Protein AF-A0A8T2IP89-F1 (afdb_monomer)

Mean predicted aligned error: 8.52 Å

Organism: NCBI:txid247094

Sequence (250 aa):
MDESGEFKRFFPSLIGAFGDFILKLEMGWEIHHGDEYLKNSLELKKGTGKKVQDYNLPRECIRHYFQALKCFVFDRPAPKDGLRHLDDLQDSELEPEFVKQANNFCSYVYENCKVKSLTNGITVTGRILGNLTVTYLEAILSGTIPCMENAVTALAQIENSQAVEEALIKYDDEMCKYIAQFPTETQEEFLNFHQMCESQAIPVFMNRSFKDEKQEYQGKLIIELAERKANYSKQNEDESIRCCKAIRNS

Radius of gyration: 30.72 Å; Cα contacts (8 Å, |Δi|>4): 217; chains: 1; bounding box: 76×49×87 Å

Secondary structure (DSSP, 8-state):
--THHHHTTTSPPEEEEE-S--S--EETTEEPPHHHHHHHHTPPPP--SHHHHHHHHHHHHHHHH-S-EEEEE---SS-TTGGGGGGG--GGGS-HHHHHHHHHHHHHHHHHPPPPB-GGG-B--HHHHHHHHHHHHHHHHTTPPP-HHHHHHHHHHHHHHHHHHHHHHHHHHHHHTTGGGPSPSSHHHHHHHHHHHHHHHHHHHHHH----TT-HHHHHHHHHHHHHHHHHHHHHHHHHHHHHHHHHH-

Nearest PDB structures (foldseek):
  1f5n-assembly1_A  TM=8.961E-01  e=4.685E-21  Homo sapiens
  7m1s-assembly1_A  TM=8.637E-01  e=1.662E-21  Homo sapiens
  7e58-assembly1_A  TM=8.658E-01  e=1.321E-20  Homo sapiens
  7e58-assembly2_B  TM=8.643E-01  e=2.350E-20  Homo sapiens
  8r1a-assembly1_A  TM=5.261E-01  e=7.435E-20  Homo sapiens

pLDDT: mean 88.5, std 12.0, range [33.84, 98.56]

InterPro domains:
  IPR003191 Guanylate-binding protein/Atlastin, C-terminal [PF02841] (121-247)
  IPR015894 Guanylate-binding protein, N-terminal [PF02263] (2-117)
  IPR027417 P-loop containing nucleoside triphosphate hydrolase [G3DSA:3.40.50.300] (1-119)
  IPR027417 P-loop containing nucleoside triphosphate hydrolase [SSF52540] (7-116)
  IPR036543 Guanylate-binding protein, C-terminal domain superfamily [SSF48340] (120-247)

Structure (mmCIF, N/CA/C/O backbone):
data_AF-A0A8T2IP89-F1
#
_entry.id   AF-A0A8T2IP89-F1
#
loop_
_atom_site.group_PDB
_atom_site.id
_atom_site.type_symbol
_atom_site.label_atom_id
_atom_site.label_alt_id
_atom_site.label_comp_id
_atom_site.label_asym_id
_atom_site.label_entity_id
_atom_site.label_seq_id
_atom_site.pdbx_PDB_ins_code
_atom_site.Cartn_x
_atom_site.Cartn_y
_atom_site.Cartn_z
_atom_site.occupancy
_atom_site.B_iso_or_equiv
_atom_site.auth_seq_id
_atom_site.auth_comp_id
_atom_site.auth_asym_id
_atom_site.auth_atom_id
_atom_site.pdbx_PDB_model_num
ATOM 1 N N . MET A 1 1 ? -5.948 24.947 -14.072 1.00 33.84 1 MET A N 1
ATOM 2 C CA . MET A 1 1 ? -4.869 24.675 -13.099 1.00 33.84 1 MET A CA 1
ATOM 3 C C . MET A 1 1 ? -4.064 23.532 -13.673 1.00 33.84 1 MET A C 1
ATOM 5 O O . MET A 1 1 ? -4.670 22.630 -14.228 1.00 33.84 1 MET A O 1
ATOM 9 N N . ASP A 1 2 ? -2.740 23.631 -13.676 1.00 35.94 2 ASP A N 1
ATOM 10 C CA . ASP A 1 2 ? -1.867 22.637 -14.304 1.00 35.94 2 ASP A CA 1
ATOM 11 C C . ASP A 1 2 ? -1.795 21.374 -13.424 1.00 35.94 2 ASP A C 1
ATOM 13 O O . ASP A 1 2 ? -0.917 21.244 -12.574 1.00 35.94 2 ASP A O 1
ATOM 17 N N . GLU A 1 3 ? -2.763 20.466 -13.601 1.00 49.00 3 GLU A N 1
ATOM 18 C CA . GLU A 1 3 ? -2.853 19.156 -12.924 1.00 49.00 3 GLU A CA 1
ATOM 19 C C . GLU A 1 3 ? -1.584 18.307 -13.130 1.00 49.00 3 GLU A C 1
ATOM 21 O O . GLU A 1 3 ? -1.298 17.396 -12.355 1.00 49.00 3 GLU A O 1
ATOM 26 N N . SER A 1 4 ? -0.759 18.638 -14.136 1.00 51.19 4 SER A N 1
ATOM 27 C CA . SER A 1 4 ? 0.474 17.923 -14.471 1.00 51.19 4 SER A CA 1
ATOM 28 C C . SER A 1 4 ? 1.470 17.856 -13.297 1.00 51.19 4 SER A C 1
ATOM 30 O O . SER A 1 4 ? 2.225 16.888 -13.186 1.00 51.19 4 SER A O 1
ATOM 32 N N . GLY A 1 5 ? 1.488 18.862 -12.413 1.00 52.81 5 GLY A N 1
ATOM 33 C CA . GLY A 1 5 ? 2.409 18.936 -11.275 1.00 52.81 5 GLY A CA 1
ATOM 34 C C . GLY A 1 5 ? 2.107 17.938 -10.152 1.00 52.81 5 GLY A C 1
ATOM 35 O O . GLY A 1 5 ? 3.034 17.496 -9.468 1.00 52.81 5 GLY A O 1
ATOM 36 N N . GLU A 1 6 ? 0.843 17.542 -9.984 1.00 58.66 6 GLU A N 1
ATOM 37 C CA . GLU A 1 6 ? 0.418 16.603 -8.938 1.00 58.66 6 GLU A CA 1
ATOM 38 C C . GLU A 1 6 ? 0.766 15.155 -9.291 1.00 58.66 6 GLU A C 1
ATOM 40 O O . GLU A 1 6 ? 1.182 14.393 -8.416 1.00 58.66 6 GLU A O 1
ATOM 45 N N . PHE A 1 7 ? 0.747 14.798 -10.581 1.00 61.31 7 PHE A N 1
ATOM 46 C CA . PHE A 1 7 ? 1.104 13.453 -11.047 1.00 61.31 7 PHE A CA 1
ATOM 47 C C . PHE A 1 7 ? 2.521 13.028 -10.662 1.00 61.31 7 PHE A C 1
ATOM 49 O O . PHE A 1 7 ? 2.747 11.852 -10.372 1.00 61.31 7 PHE A O 1
ATOM 56 N N . LYS A 1 8 ? 3.463 13.976 -10.555 1.00 60.50 8 LYS A N 1
ATOM 57 C CA . LYS A 1 8 ? 4.826 13.693 -10.079 1.00 60.50 8 LYS A CA 1
ATOM 58 C C . LYS A 1 8 ? 4.827 12.929 -8.761 1.00 60.50 8 LYS A C 1
ATOM 60 O O . LYS A 1 8 ? 5.708 12.104 -8.559 1.00 60.50 8 LYS A O 1
ATOM 65 N N . ARG A 1 9 ? 3.877 13.186 -7.855 1.00 64.50 9 ARG A N 1
ATOM 66 C CA . ARG A 1 9 ? 3.831 12.551 -6.525 1.00 64.50 9 ARG A CA 1
ATOM 67 C C . ARG A 1 9 ? 3.402 11.082 -6.560 1.00 64.50 9 ARG A C 1
ATOM 69 O O . ARG A 1 9 ? 3.656 10.372 -5.593 1.00 64.50 9 ARG A O 1
ATOM 76 N N . PHE A 1 10 ? 2.774 10.628 -7.644 1.00 69.44 10 PHE A N 1
ATOM 77 C CA . PHE A 1 10 ? 2.116 9.317 -7.709 1.00 69.44 10 PHE A CA 1
ATOM 78 C C . PHE A 1 10 ? 2.800 8.310 -8.617 1.00 69.44 10 PHE A C 1
ATOM 80 O O . PHE A 1 10 ? 2.653 7.092 -8.430 1.00 69.44 10 PHE A O 1
ATOM 87 N N . PHE A 1 11 ? 3.500 8.818 -9.625 1.00 80.50 11 PHE A N 1
ATOM 88 C CA . PHE A 1 11 ? 4.186 7.987 -10.590 1.00 80.50 11 PHE A CA 1
ATOM 89 C C . PHE A 1 11 ? 5.366 7.266 -9.924 1.00 80.50 11 PHE A C 1
ATOM 91 O O . PHE A 1 11 ? 6.056 7.843 -9.079 1.00 80.50 11 PHE A O 1
ATOM 98 N N . PRO A 1 12 ? 5.573 5.981 -10.255 1.00 86.62 12 PRO A N 1
ATOM 99 C CA . PRO A 1 12 ? 6.669 5.204 -9.693 1.00 86.62 12 PRO A CA 1
ATOM 100 C C . PRO A 1 12 ? 8.024 5.723 -10.193 1.00 86.62 12 PRO A C 1
ATOM 102 O O . PRO A 1 12 ? 8.102 6.547 -11.103 1.00 86.62 12 PRO A O 1
ATOM 105 N N . SER A 1 13 ? 9.112 5.192 -9.640 1.00 88.06 13 SER A N 1
ATOM 106 C CA . SER A 1 13 ? 10.401 5.244 -10.333 1.00 88.06 13 SER A CA 1
ATOM 107 C C . SER A 1 13 ? 10.289 4.497 -11.665 1.00 88.06 13 SER A C 1
ATOM 109 O O . SER A 1 13 ? 9.679 3.427 -11.718 1.00 88.06 13 SER A O 1
ATOM 111 N N . LEU A 1 14 ? 10.886 5.034 -12.728 1.00 90.50 14 LEU A N 1
ATOM 112 C CA . LEU A 1 14 ? 10.965 4.352 -14.017 1.00 90.50 14 LEU A CA 1
ATOM 113 C C . LE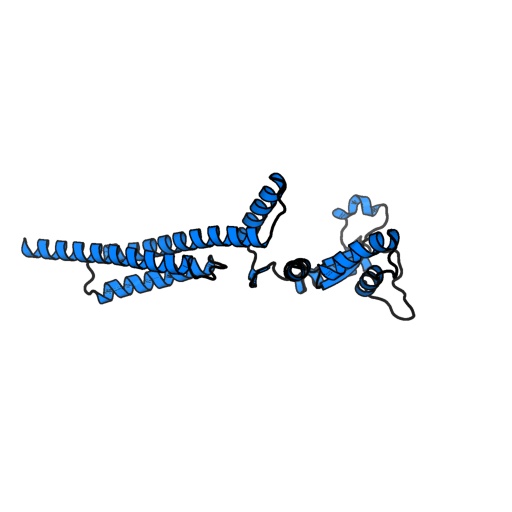U A 1 14 ? 12.330 3.685 -14.155 1.00 90.50 14 LEU A C 1
ATOM 115 O O . LEU A 1 14 ? 13.360 4.356 -14.085 1.00 90.50 14 LEU A O 1
ATOM 119 N N . ILE A 1 15 ? 12.326 2.376 -14.393 1.00 92.56 15 ILE A N 1
ATOM 120 C CA . ILE A 1 15 ? 13.528 1.620 -14.737 1.00 92.56 15 ILE A CA 1
ATOM 121 C C . ILE A 1 15 ? 13.422 1.216 -16.209 1.00 92.56 15 ILE A C 1
ATOM 123 O O . ILE A 1 15 ? 12.545 0.440 -16.580 1.00 92.56 15 ILE A O 1
ATOM 127 N N . GLY A 1 16 ? 14.293 1.766 -17.052 1.00 91.69 16 GLY A N 1
ATOM 128 C CA . GLY A 1 16 ? 14.474 1.318 -18.429 1.00 91.69 16 GLY A CA 1
ATOM 129 C C . GLY A 1 16 ? 15.367 0.082 -18.460 1.00 91.69 16 GLY A C 1
ATOM 130 O O . GLY A 1 16 ? 16.500 0.142 -17.998 1.00 91.69 16 GLY A O 1
ATOM 131 N N . ALA A 1 17 ? 14.864 -1.026 -18.992 1.00 93.00 17 ALA A N 1
ATOM 132 C CA . ALA A 1 17 ? 15.610 -2.267 -19.169 1.00 93.00 17 ALA A CA 1
ATOM 133 C C . ALA A 1 17 ? 15.731 -2.557 -20.671 1.00 93.00 17 ALA A C 1
ATOM 135 O O . ALA A 1 17 ? 14.736 -2.879 -21.320 1.00 93.00 17 ALA A O 1
ATOM 136 N N . PHE A 1 18 ? 16.930 -2.397 -21.233 1.00 90.19 18 PHE A N 1
ATOM 137 C CA . PHE A 1 18 ? 17.179 -2.555 -22.667 1.00 90.19 18 PHE A CA 1
ATOM 138 C C . PHE A 1 18 ? 17.950 -3.847 -22.932 1.00 90.19 18 PHE A C 1
ATOM 140 O O . PHE A 1 18 ? 19.140 -3.926 -22.636 1.00 90.19 18 PHE A O 1
ATOM 147 N N . GLY A 1 19 ? 17.260 -4.853 -23.472 1.00 88.12 19 GLY A N 1
ATOM 148 C CA . GLY A 1 19 ? 17.860 -6.121 -23.890 1.00 88.12 19 GLY A CA 1
ATOM 149 C C . GLY A 1 19 ? 18.610 -6.029 -25.217 1.00 88.12 19 GLY A C 1
ATOM 150 O O . GLY A 1 19 ? 18.370 -5.111 -26.004 1.00 88.12 19 GLY A O 1
ATOM 151 N N . ASP A 1 20 ? 19.488 -7.005 -25.458 1.00 84.06 20 ASP A N 1
ATOM 152 C CA . ASP A 1 20 ? 20.296 -7.136 -26.676 1.00 84.06 20 ASP A CA 1
ATOM 153 C C . ASP A 1 20 ? 21.025 -5.834 -27.048 1.00 84.06 20 ASP A C 1
ATOM 155 O O . ASP A 1 20 ? 21.009 -5.374 -28.195 1.00 84.06 20 ASP A O 1
ATOM 159 N N . PHE A 1 21 ? 21.645 -5.194 -26.056 1.00 83.19 21 PHE A N 1
ATOM 160 C CA . PHE A 1 21 ? 22.240 -3.881 -26.232 1.00 83.19 21 PHE A CA 1
ATOM 161 C C . PHE A 1 21 ? 23.529 -3.963 -27.064 1.00 83.19 21 PHE A C 1
ATOM 163 O O . PHE A 1 21 ? 24.584 -4.375 -26.599 1.00 83.19 21 PHE A O 1
ATOM 170 N N . ILE A 1 22 ? 23.440 -3.564 -28.335 1.00 76.12 22 ILE A N 1
ATOM 171 C CA . ILE A 1 22 ? 24.549 -3.660 -29.303 1.00 76.12 22 ILE A CA 1
ATOM 172 C C . ILE A 1 22 ? 25.467 -2.432 -29.338 1.00 76.12 22 ILE A C 1
ATOM 174 O O . ILE A 1 22 ? 26.503 -2.451 -30.005 1.00 76.12 22 ILE A O 1
ATOM 178 N N . LEU A 1 23 ? 25.073 -1.332 -28.692 1.00 76.44 23 LEU A N 1
ATOM 179 C CA . LEU A 1 23 ? 25.857 -0.103 -28.702 1.00 76.44 23 LEU A CA 1
ATOM 180 C C . LEU A 1 23 ? 26.949 -0.192 -27.642 1.00 76.44 23 LEU A C 1
ATOM 182 O O . LEU A 1 23 ? 26.671 -0.392 -26.463 1.00 76.44 23 LEU A O 1
ATOM 186 N N . LYS A 1 24 ? 28.195 0.043 -28.045 1.00 68.81 24 LYS A N 1
ATOM 187 C CA . LYS A 1 24 ? 29.245 0.332 -27.074 1.00 68.81 24 LYS A CA 1
ATOM 188 C C . LYS A 1 24 ? 28.959 1.696 -26.455 1.00 68.81 24 LYS A C 1
ATOM 190 O O . LYS A 1 24 ? 28.870 2.689 -27.175 1.00 68.81 24 LYS A O 1
ATOM 195 N N . LEU A 1 25 ? 28.800 1.739 -25.134 1.00 67.19 25 LEU A N 1
ATOM 196 C CA . LEU A 1 25 ? 28.604 2.970 -24.361 1.00 67.19 25 LEU A CA 1
ATOM 197 C C . LEU A 1 25 ? 29.933 3.731 -24.208 1.00 67.19 25 LEU A C 1
ATOM 199 O O . LEU A 1 25 ? 30.421 3.966 -23.105 1.00 67.19 25 LEU A O 1
ATOM 203 N N . GLU A 1 26 ? 30.533 4.082 -25.343 1.00 60.31 26 GLU A N 1
ATOM 204 C CA . GLU A 1 26 ? 31.764 4.860 -25.446 1.00 60.31 26 GLU A CA 1
ATOM 205 C C . GLU A 1 26 ? 31.393 6.298 -25.847 1.00 60.31 26 GLU A C 1
ATOM 207 O O . GLU A 1 26 ? 30.998 6.559 -26.983 1.00 60.31 26 GLU A O 1
ATOM 212 N N . MET A 1 27 ? 31.510 7.246 -24.914 1.00 49.03 27 MET A N 1
ATOM 213 C CA . MET A 1 27 ? 31.458 8.685 -25.205 1.00 49.03 27 MET A CA 1
ATOM 214 C C . MET A 1 27 ? 32.732 9.329 -24.649 1.00 49.03 27 MET A C 1
ATOM 216 O O . MET A 1 27 ? 32.845 9.608 -23.456 1.00 49.03 27 MET A O 1
ATOM 220 N N . GLY A 1 28 ? 33.718 9.545 -25.523 1.00 54.16 28 GLY A N 1
ATOM 221 C CA . GLY A 1 28 ? 35.040 10.044 -25.135 1.00 54.16 28 GLY A CA 1
ATOM 222 C C . GLY A 1 28 ? 35.951 8.936 -24.592 1.00 54.16 28 GLY A C 1
ATOM 223 O O . GLY A 1 28 ? 36.143 7.928 -25.262 1.00 54.16 28 GLY A O 1
ATOM 224 N N . TRP A 1 29 ? 36.533 9.147 -23.405 1.00 36.16 29 TRP A N 1
ATOM 225 C CA . TRP A 1 29 ? 37.482 8.229 -22.744 1.00 36.16 29 TRP A CA 1
ATOM 226 C C . TRP A 1 29 ? 36.895 7.513 -21.512 1.00 36.16 29 TRP A C 1
ATOM 228 O O . TRP A 1 29 ? 37.615 6.786 -20.831 1.00 36.16 29 TRP A O 1
ATOM 238 N N . GLU A 1 30 ? 35.608 7.714 -21.212 1.00 39.31 30 GLU A N 1
ATOM 239 C CA . GLU A 1 30 ? 34.925 7.122 -20.055 1.00 39.31 30 GLU A CA 1
ATOM 240 C C . GLU A 1 30 ? 33.875 6.094 -20.499 1.00 39.31 30 GLU A C 1
ATOM 242 O O . GLU A 1 30 ? 33.201 6.267 -21.518 1.00 39.31 30 GLU A O 1
ATOM 247 N N . ILE A 1 31 ? 33.753 5.008 -19.729 1.00 48.03 31 ILE A N 1
ATOM 248 C CA . ILE A 1 31 ? 32.683 4.017 -19.880 1.00 48.03 31 ILE A CA 1
ATOM 249 C C . ILE A 1 31 ? 31.430 4.617 -19.255 1.00 48.03 31 ILE A C 1
ATOM 251 O O . ILE A 1 31 ? 31.397 4.888 -18.055 1.00 48.03 31 ILE A O 1
ATOM 255 N N . HIS A 1 32 ? 30.392 4.798 -20.062 1.00 53.69 32 HIS A N 1
ATOM 256 C CA . HIS A 1 32 ? 29.132 5.348 -19.583 1.00 53.69 32 HIS A CA 1
ATOM 257 C C . HIS A 1 32 ? 28.236 4.251 -19.023 1.00 53.69 32 HIS A C 1
ATOM 259 O O . HIS A 1 32 ? 28.045 3.202 -19.637 1.00 53.69 32 HIS A O 1
ATOM 265 N N . HIS A 1 33 ? 27.656 4.501 -17.852 1.00 71.31 33 HIS A N 1
ATOM 266 C CA . HIS A 1 33 ? 26.623 3.647 -17.274 1.00 71.31 33 HIS A CA 1
ATOM 267 C C . HIS A 1 33 ? 25.289 3.876 -18.008 1.00 71.31 33 HIS A C 1
ATOM 269 O O . HIS A 1 33 ? 25.029 4.978 -18.493 1.00 71.31 33 HIS A O 1
ATOM 275 N N . GLY A 1 34 ? 24.415 2.863 -18.081 1.00 80.94 34 GLY A N 1
ATOM 276 C CA . GLY A 1 34 ? 23.142 2.934 -18.823 1.00 80.94 34 GLY A CA 1
ATOM 277 C C . GLY A 1 34 ? 22.277 4.165 -18.503 1.00 80.94 34 GLY A C 1
ATOM 278 O O . GLY A 1 34 ? 21.539 4.649 -19.363 1.00 80.94 34 GLY A O 1
ATOM 279 N N . ASP A 1 35 ? 22.397 4.719 -17.295 1.00 86.56 35 ASP A N 1
ATOM 280 C CA . ASP A 1 35 ? 21.702 5.939 -16.862 1.00 86.56 35 ASP A CA 1
ATOM 281 C C . ASP A 1 35 ? 22.009 7.152 -17.754 1.00 86.56 35 ASP A C 1
ATOM 283 O O . ASP A 1 35 ? 21.101 7.908 -18.111 1.00 86.56 35 ASP A O 1
ATOM 287 N N . GLU A 1 36 ? 23.266 7.326 -18.167 1.00 85.31 36 GLU A N 1
ATOM 288 C CA . GLU A 1 36 ? 23.659 8.430 -19.043 1.00 85.31 36 GLU A CA 1
ATOM 289 C C . GLU A 1 36 ? 23.099 8.252 -20.456 1.00 85.31 36 GLU A C 1
ATOM 291 O O . GLU A 1 36 ? 22.576 9.200 -21.047 1.00 85.31 36 GLU A O 1
ATOM 296 N N . TYR A 1 37 ? 23.099 7.017 -20.963 1.00 85.81 37 TYR A N 1
ATOM 297 C CA . TYR A 1 37 ? 22.461 6.691 -22.236 1.00 85.81 37 TYR A CA 1
ATOM 298 C C . TYR A 1 37 ? 20.975 7.076 -22.247 1.00 85.81 37 TYR A C 1
ATOM 300 O O . TYR A 1 37 ? 20.502 7.721 -23.191 1.00 85.81 37 TYR A O 1
ATOM 308 N N . LEU A 1 38 ? 20.233 6.730 -21.188 1.00 88.00 38 LEU A N 1
ATOM 309 C CA . LEU A 1 38 ? 18.817 7.080 -21.081 1.00 88.00 38 LEU A CA 1
ATOM 310 C C . LEU A 1 38 ? 18.627 8.598 -20.985 1.00 88.00 38 LEU A C 1
ATOM 312 O O . LEU A 1 38 ? 17.764 9.152 -21.668 1.00 88.00 38 LEU A O 1
ATOM 316 N N . LYS A 1 39 ? 19.453 9.284 -20.189 1.00 87.50 39 LYS A N 1
ATOM 317 C CA . LYS A 1 39 ? 19.402 10.744 -20.047 1.00 87.50 39 LYS A CA 1
ATOM 318 C C . LYS A 1 39 ? 19.598 11.450 -21.391 1.00 87.50 39 LYS A C 1
ATOM 320 O O . LYS A 1 39 ? 18.788 12.309 -21.739 1.00 87.50 39 LYS A O 1
ATOM 325 N N . ASN A 1 40 ? 20.601 11.038 -22.164 1.00 88.00 40 ASN A N 1
ATOM 326 C CA . ASN A 1 40 ? 20.895 11.601 -23.484 1.00 88.00 40 ASN A CA 1
ATOM 327 C C . ASN A 1 40 ? 19.770 11.293 -24.489 1.00 88.00 40 ASN A C 1
ATOM 329 O O . ASN A 1 40 ? 19.348 12.152 -25.262 1.00 88.00 40 ASN A O 1
ATOM 333 N N . SER A 1 41 ? 19.194 10.090 -24.426 1.00 89.06 41 SER A N 1
ATOM 334 C CA . SER A 1 41 ? 18.069 9.686 -25.286 1.00 89.06 41 SER A CA 1
ATOM 335 C C . SER A 1 41 ? 16.794 10.516 -25.060 1.00 89.06 41 SER A C 1
ATOM 337 O O . SER A 1 41 ? 15.947 10.625 -25.960 1.00 89.06 41 SER A O 1
ATOM 339 N N . LEU A 1 42 ? 16.659 11.122 -23.876 1.00 92.75 42 LEU A N 1
ATOM 340 C CA . LEU A 1 42 ? 15.540 11.976 -23.470 1.00 92.75 42 LEU A CA 1
ATOM 341 C C . LEU A 1 42 ? 15.789 13.479 -23.707 1.00 92.75 42 LEU A C 1
ATOM 343 O O . LEU A 1 42 ? 14.952 14.307 -23.328 1.00 92.75 42 LEU A O 1
ATOM 347 N N . GLU A 1 43 ? 16.896 13.859 -24.352 1.00 93.94 43 GLU A N 1
ATOM 348 C CA . GLU A 1 43 ? 17.142 15.253 -24.722 1.00 93.94 43 GLU A CA 1
ATOM 349 C C . GLU A 1 43 ? 16.118 15.774 -25.740 1.00 93.94 43 GLU A C 1
ATOM 351 O O . GLU A 1 43 ? 15.724 15.092 -26.693 1.00 93.94 43 GLU A O 1
ATOM 356 N N . LEU A 1 44 ? 15.687 17.019 -25.524 1.00 96.06 44 LEU A N 1
ATOM 357 C CA . LEU A 1 44 ? 14.701 17.691 -26.365 1.00 96.06 44 LEU A CA 1
ATOM 358 C C . LEU A 1 44 ? 15.385 18.400 -27.527 1.00 96.06 44 LEU A C 1
ATOM 360 O O . LEU A 1 44 ? 16.447 19.009 -27.382 1.00 96.06 44 LEU A O 1
ATOM 364 N N . LYS A 1 45 ? 14.727 18.385 -28.682 1.00 95.75 45 LYS A N 1
ATOM 365 C CA . LYS A 1 45 ? 15.164 19.132 -29.862 1.00 95.75 45 LYS A CA 1
ATOM 366 C C . LYS A 1 45 ? 14.620 20.556 -29.816 1.00 95.75 45 LYS A C 1
ATOM 368 O O . LYS A 1 45 ? 13.479 20.785 -29.420 1.00 95.75 45 LYS A O 1
ATOM 373 N N . LYS A 1 46 ? 15.428 21.518 -30.266 1.00 95.31 46 LYS A N 1
ATOM 374 C CA . LYS A 1 46 ? 14.999 22.914 -30.431 1.00 95.31 46 LYS A CA 1
ATOM 375 C C . LYS A 1 46 ? 14.113 23.057 -31.672 1.00 95.31 46 LYS A C 1
ATOM 377 O O . LYS A 1 46 ? 14.372 22.427 -32.696 1.00 95.31 46 LYS A O 1
ATOM 382 N N . GLY A 1 47 ? 13.116 23.933 -31.592 1.00 93.25 47 GLY A N 1
ATOM 383 C CA . GLY A 1 47 ? 12.212 24.266 -32.694 1.00 93.25 47 GLY A CA 1
ATOM 384 C C . GLY A 1 47 ? 10.741 24.070 -32.332 1.00 93.25 47 GLY A C 1
ATOM 385 O O . GLY A 1 47 ? 10.413 23.469 -31.317 1.00 93.25 47 GLY A O 1
ATOM 386 N N . THR A 1 48 ? 9.853 24.595 -33.172 1.00 91.81 48 THR A N 1
ATOM 387 C CA . THR A 1 48 ? 8.395 24.602 -32.941 1.00 91.81 48 THR A CA 1
ATOM 388 C C . THR A 1 48 ? 7.609 23.849 -34.017 1.00 91.81 48 THR A C 1
ATOM 390 O O . THR A 1 48 ? 6.383 23.837 -33.999 1.00 91.81 48 THR A O 1
ATOM 393 N N . GLY A 1 49 ? 8.295 23.214 -34.973 1.00 96.25 49 GLY A N 1
ATOM 394 C CA . GLY A 1 49 ? 7.646 22.446 -36.036 1.00 96.25 49 GLY A CA 1
ATOM 395 C C . GLY A 1 49 ? 7.012 21.151 -35.521 1.00 96.25 49 GLY A C 1
ATOM 396 O O . GLY A 1 49 ? 7.508 20.552 -34.569 1.00 96.25 49 GLY A O 1
ATOM 397 N N . LYS A 1 50 ? 5.973 20.662 -36.210 1.00 95.75 50 LYS A N 1
ATOM 398 C CA . LYS A 1 50 ? 5.225 19.449 -35.825 1.00 95.75 50 LYS A CA 1
ATOM 399 C C . LYS A 1 50 ? 6.124 18.237 -35.534 1.00 95.75 50 LYS A C 1
ATOM 401 O O . LYS A 1 50 ? 6.003 17.626 -34.486 1.00 95.75 50 LYS A O 1
ATOM 406 N N . LYS A 1 51 ? 7.114 17.954 -36.392 1.00 95.56 51 LYS A N 1
ATOM 407 C CA . LYS A 1 51 ? 8.077 16.852 -36.175 1.00 95.56 51 LYS A CA 1
ATOM 408 C C . LYS A 1 51 ? 8.900 16.996 -34.887 1.00 95.56 51 LYS A C 1
ATOM 410 O O . LYS A 1 51 ? 9.319 15.995 -34.318 1.00 95.56 51 LYS A O 1
ATOM 415 N N . VAL A 1 52 ? 9.181 18.231 -34.463 1.00 95.62 52 VAL A N 1
ATOM 416 C CA . VAL A 1 52 ? 9.898 18.507 -33.210 1.00 95.62 52 VAL A CA 1
ATOM 417 C C . VAL A 1 52 ? 8.966 18.293 -32.023 1.00 95.62 52 VAL A C 1
ATOM 419 O O . VAL A 1 52 ? 9.373 17.653 -31.062 1.00 95.62 52 VAL A O 1
ATOM 422 N N . GLN A 1 53 ? 7.713 18.743 -32.118 1.00 94.75 53 GLN A N 1
ATOM 423 C CA . GLN A 1 53 ? 6.692 18.493 -31.096 1.00 94.75 53 GLN A CA 1
ATOM 424 C C . GLN A 1 53 ? 6.429 16.991 -30.918 1.00 94.75 53 GLN A C 1
ATOM 426 O O . GLN A 1 53 ? 6.520 16.500 -29.798 1.00 94.75 53 GLN A O 1
ATOM 431 N N . ASP A 1 54 ? 6.224 16.248 -32.010 1.00 96.00 54 ASP A N 1
ATOM 432 C CA . ASP A 1 54 ? 6.005 14.793 -31.983 1.00 96.00 54 ASP A CA 1
ATOM 433 C C . ASP A 1 54 ? 7.203 14.042 -31.361 1.00 96.00 54 ASP A C 1
ATOM 435 O O . ASP A 1 54 ? 7.034 13.036 -30.675 1.00 96.00 54 ASP A O 1
ATOM 439 N N . TYR A 1 55 ? 8.431 14.539 -31.566 1.00 95.69 55 TYR A N 1
ATOM 440 C CA . TYR A 1 55 ? 9.643 13.984 -30.953 1.00 95.69 55 TYR A CA 1
ATOM 441 C C . TYR A 1 55 ? 9.781 14.354 -29.464 1.00 95.69 55 TYR A C 1
ATOM 443 O O . TYR A 1 55 ? 10.212 13.518 -28.663 1.00 95.69 55 TYR A O 1
ATOM 451 N N . ASN A 1 56 ? 9.462 15.597 -29.093 1.00 96.69 56 ASN A N 1
ATOM 452 C CA . ASN A 1 56 ? 9.654 16.122 -27.740 1.00 96.69 56 ASN A CA 1
ATOM 453 C C . ASN A 1 56 ? 8.561 15.661 -26.774 1.00 96.69 56 ASN A C 1
ATOM 455 O O . ASN A 1 56 ? 8.898 15.301 -25.653 1.00 96.69 56 ASN A O 1
ATOM 459 N N . LEU A 1 57 ? 7.296 15.602 -27.200 1.00 95.06 57 LEU A N 1
ATOM 460 C CA . LEU A 1 57 ? 6.153 15.303 -26.332 1.00 95.06 57 LEU A CA 1
ATOM 461 C C . LEU A 1 57 ? 6.343 14.037 -25.470 1.00 95.06 57 LEU A C 1
ATOM 463 O O . LEU A 1 57 ? 6.264 14.148 -24.248 1.00 95.06 57 LEU A O 1
ATOM 467 N N . PRO A 1 58 ? 6.672 12.847 -26.019 1.00 94.56 58 PRO A N 1
ATOM 468 C CA . PRO A 1 58 ? 6.886 11.663 -25.182 1.00 94.56 58 PRO A CA 1
ATOM 469 C C . PRO A 1 58 ? 8.077 11.813 -24.220 1.00 94.56 58 PRO A C 1
ATOM 471 O O . PRO A 1 58 ? 8.036 11.298 -23.104 1.00 94.56 58 PRO A O 1
ATOM 474 N N . ARG A 1 59 ? 9.130 12.546 -24.610 1.00 94.69 59 ARG A N 1
ATOM 475 C CA . ARG A 1 59 ? 10.310 12.799 -23.761 1.00 94.69 59 ARG A CA 1
ATOM 476 C C . ARG A 1 59 ? 9.990 13.759 -22.626 1.00 94.69 59 ARG A C 1
ATOM 478 O O . ARG A 1 59 ? 10.433 13.539 -21.502 1.00 94.69 59 ARG A O 1
ATOM 485 N N . GLU A 1 60 ? 9.214 14.797 -22.913 1.00 92.62 60 GLU A N 1
ATOM 486 C CA . GLU A 1 60 ? 8.684 15.726 -21.920 1.00 92.62 60 GLU A CA 1
ATOM 487 C C . GLU A 1 60 ? 7.801 14.982 -20.924 1.00 92.62 60 GLU A C 1
ATOM 489 O O . GLU A 1 60 ? 8.026 15.115 -19.726 1.00 92.62 60 GLU A O 1
ATOM 494 N N . CYS A 1 61 ? 6.894 14.116 -21.388 1.00 90.75 61 CYS A N 1
ATOM 495 C CA . CYS A 1 61 ? 6.080 13.280 -20.508 1.00 90.75 61 CYS A CA 1
ATOM 496 C C . CYS A 1 61 ? 6.940 12.399 -19.591 1.00 90.75 61 CYS A C 1
ATOM 498 O O . CYS A 1 61 ? 6.730 12.409 -18.382 1.00 90.75 61 CYS A O 1
ATOM 500 N N . ILE A 1 62 ? 7.933 11.678 -20.123 1.00 91.44 62 ILE A N 1
ATOM 501 C CA . ILE A 1 62 ? 8.801 10.818 -19.298 1.00 91.44 62 ILE A CA 1
ATOM 502 C C . ILE A 1 62 ? 9.544 11.647 -18.241 1.00 91.44 62 ILE A C 1
ATOM 504 O O . ILE A 1 62 ? 9.540 11.306 -17.060 1.00 91.44 62 ILE A O 1
ATOM 508 N N . ARG A 1 63 ? 10.151 12.765 -18.649 1.00 89.06 63 ARG A N 1
ATOM 509 C CA . ARG A 1 63 ? 10.907 13.643 -17.742 1.00 89.06 63 ARG A CA 1
ATOM 510 C C . ARG A 1 63 ? 10.023 14.353 -16.722 1.00 89.06 63 ARG A C 1
ATOM 512 O O . ARG A 1 63 ? 10.504 14.730 -15.657 1.00 89.06 63 ARG A O 1
ATOM 519 N N . HIS A 1 64 ? 8.765 14.600 -17.071 1.00 86.69 64 HIS A N 1
ATOM 520 C CA . HIS A 1 64 ? 7.828 15.304 -16.213 1.00 86.69 64 HIS A CA 1
ATOM 521 C C . HIS A 1 64 ? 7.145 14.368 -15.225 1.00 86.69 64 HIS A C 1
ATOM 523 O O . HIS A 1 64 ? 7.062 14.718 -14.057 1.00 86.69 64 HIS A O 1
ATOM 529 N N . TYR A 1 65 ? 6.677 13.195 -15.645 1.00 85.06 65 TYR A N 1
ATOM 530 C CA . TYR A 1 65 ? 5.900 12.317 -14.769 1.00 85.06 65 TYR A CA 1
ATOM 531 C C . TYR A 1 65 ? 6.769 11.488 -13.818 1.00 85.06 65 TYR A C 1
ATOM 533 O O . TYR A 1 65 ? 6.381 11.293 -12.670 1.00 85.06 65 TYR A O 1
ATOM 541 N N . PHE A 1 66 ? 7.951 11.033 -14.243 1.00 87.56 66 PHE A N 1
ATOM 542 C CA . PHE A 1 66 ? 8.778 10.124 -13.446 1.00 87.56 66 PHE A CA 1
ATOM 543 C C . PHE A 1 66 ? 9.901 10.881 -12.725 1.00 87.56 66 PHE A C 1
ATOM 545 O O . PHE A 1 66 ? 10.778 11.465 -13.357 1.00 87.56 66 PHE A O 1
ATOM 552 N N . GLN A 1 67 ? 9.889 10.863 -11.387 1.00 78.56 67 GLN A N 1
ATOM 553 C CA . GLN A 1 67 ? 10.873 11.594 -10.567 1.00 78.56 67 GLN A CA 1
ATOM 554 C C . GLN A 1 67 ? 12.272 10.970 -10.592 1.00 78.56 67 GLN A C 1
ATOM 556 O O . GLN A 1 67 ? 13.272 11.674 -10.469 1.00 78.56 67 GLN A O 1
ATOM 561 N N . ALA A 1 68 ? 12.333 9.645 -10.714 1.00 84.62 68 ALA A N 1
ATOM 562 C CA . ALA A 1 68 ? 13.567 8.881 -10.742 1.00 84.62 68 ALA A CA 1
ATOM 563 C C . ALA A 1 68 ? 13.599 8.039 -12.014 1.00 84.62 68 ALA A C 1
ATOM 565 O O . ALA A 1 68 ? 12.651 7.304 -12.305 1.00 84.62 68 ALA A O 1
ATOM 566 N N . LEU A 1 69 ? 14.700 8.163 -12.749 1.00 88.31 69 LEU A N 1
ATOM 567 C CA . LEU A 1 69 ? 14.997 7.391 -13.945 1.00 88.31 69 LEU A CA 1
ATOM 568 C C . LEU A 1 69 ? 16.234 6.549 -13.652 1.00 88.31 69 LEU A C 1
ATOM 570 O O . LEU A 1 69 ? 17.268 7.088 -13.255 1.00 88.31 69 LEU A O 1
ATOM 574 N N . LYS A 1 70 ? 16.119 5.244 -13.855 1.00 91.56 70 LYS A N 1
ATOM 575 C CA . LYS A 1 70 ? 17.230 4.297 -13.820 1.00 91.56 70 LYS A CA 1
ATOM 576 C C . LYS A 1 70 ? 17.254 3.542 -15.139 1.00 91.56 70 LYS A C 1
ATOM 578 O O . LYS A 1 70 ? 16.209 3.336 -15.751 1.00 91.56 70 LYS A O 1
ATOM 583 N N . CYS A 1 71 ? 18.424 3.129 -15.586 1.00 92.12 71 CYS A N 1
ATOM 584 C CA . CYS A 1 71 ? 18.597 2.396 -16.820 1.00 92.12 71 CYS A CA 1
ATOM 585 C C . CYS A 1 71 ? 19.585 1.245 -16.635 1.00 92.12 71 CYS A C 1
ATOM 587 O O . CYS A 1 71 ? 20.686 1.417 -16.109 1.00 92.12 71 CYS A O 1
ATOM 589 N N . PHE A 1 72 ? 19.176 0.080 -17.118 1.00 91.69 72 PHE A N 1
ATOM 590 C CA . PHE A 1 72 ? 19.992 -1.112 -17.244 1.00 91.69 72 PHE A CA 1
ATOM 591 C C . PHE A 1 72 ? 20.018 -1.527 -18.706 1.00 91.69 72 PHE A C 1
ATOM 593 O O . PHE A 1 72 ? 18.992 -1.540 -19.391 1.00 91.69 72 PHE A O 1
ATOM 600 N N . VAL A 1 73 ? 21.212 -1.858 -19.170 1.00 90.88 73 VAL A N 1
ATOM 601 C CA . VAL A 1 73 ? 21.439 -2.457 -20.478 1.00 90.88 73 VAL A CA 1
ATOM 602 C C . VAL A 1 73 ? 21.863 -3.896 -20.251 1.00 90.88 73 VAL A C 1
ATOM 604 O O . VAL A 1 73 ? 22.586 -4.179 -19.293 1.00 90.88 73 VAL A O 1
ATOM 607 N N . PHE A 1 74 ? 21.373 -4.781 -21.105 1.00 91.12 74 PHE A N 1
ATOM 608 C CA . PHE A 1 74 ? 21.659 -6.199 -21.035 1.00 91.12 74 PHE A CA 1
ATOM 609 C C . PHE A 1 74 ? 22.266 -6.644 -22.351 1.00 91.12 74 PHE A C 1
ATOM 611 O O . PHE A 1 74 ? 21.714 -6.387 -23.427 1.00 91.12 74 PHE A O 1
ATOM 618 N N . ASP A 1 75 ? 23.390 -7.331 -22.245 1.00 90.44 75 ASP A N 1
ATOM 619 C CA . ASP A 1 75 ? 23.986 -8.051 -23.349 1.00 90.44 75 ASP A CA 1
ATOM 620 C C . ASP A 1 75 ? 23.044 -9.181 -23.762 1.00 90.44 75 ASP A C 1
ATOM 622 O O . ASP A 1 75 ? 22.095 -9.553 -23.062 1.00 90.44 75 ASP A O 1
ATOM 626 N N . ARG A 1 76 ? 23.290 -9.736 -24.941 1.00 91.19 76 ARG A N 1
ATOM 627 C CA . ARG A 1 76 ? 22.510 -10.874 -25.403 1.00 91.19 76 ARG A CA 1
ATOM 628 C C . ARG A 1 76 ? 22.714 -12.054 -24.438 1.00 91.19 76 ARG A C 1
ATOM 630 O O . ARG A 1 76 ? 23.861 -12.415 -24.203 1.00 91.19 76 ARG A O 1
ATOM 637 N N . PRO A 1 77 ? 21.647 -12.693 -23.930 1.00 93.00 77 PRO A N 1
ATOM 638 C CA . PRO A 1 77 ? 21.771 -13.668 -22.846 1.00 93.00 77 PRO A CA 1
ATOM 639 C C . PRO A 1 77 ? 22.354 -15.013 -23.280 1.00 93.00 77 PRO A C 1
ATOM 641 O O . PR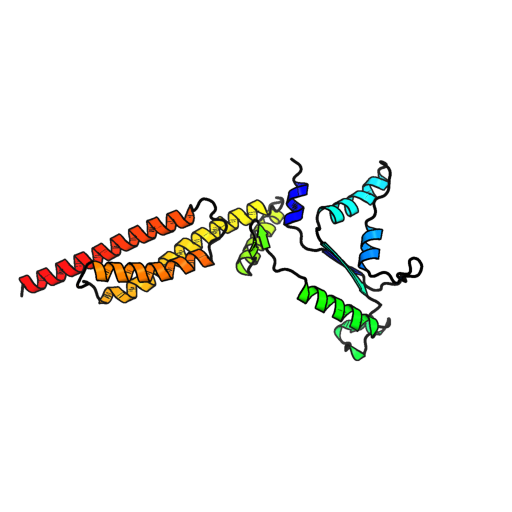O A 1 77 ? 22.974 -15.698 -22.476 1.00 93.00 77 PRO A O 1
ATOM 644 N N . ALA A 1 78 ? 22.151 -15.403 -24.540 1.00 91.94 78 ALA A N 1
ATOM 645 C CA . ALA A 1 78 ? 22.675 -16.641 -25.104 1.00 91.94 78 ALA A CA 1
ATOM 646 C C . ALA A 1 78 ? 22.818 -16.546 -26.638 1.00 91.94 78 ALA A C 1
ATOM 648 O O . ALA A 1 78 ? 22.176 -15.700 -27.289 1.00 91.94 78 ALA A O 1
ATOM 649 N N . PRO A 1 79 ? 23.599 -17.446 -27.265 1.00 88.56 79 PRO A N 1
ATOM 650 C CA . PRO A 1 79 ? 23.622 -17.612 -28.714 1.00 88.56 79 PRO A CA 1
ATOM 651 C C . PRO A 1 79 ? 22.231 -17.893 -29.296 1.00 88.56 79 PRO A C 1
ATOM 653 O O . PRO A 1 79 ? 21.308 -18.333 -28.612 1.00 88.56 79 PRO A O 1
ATOM 656 N N . LYS A 1 80 ? 22.073 -17.666 -30.604 1.00 87.06 80 LYS A N 1
ATOM 657 C CA . LYS A 1 80 ? 20.772 -17.737 -31.296 1.00 87.06 80 LYS A CA 1
ATOM 658 C C . LYS A 1 80 ? 20.013 -19.048 -31.082 1.00 87.06 80 LYS A C 1
ATOM 660 O O . LYS A 1 80 ? 18.789 -19.005 -30.981 1.00 87.06 80 LYS A O 1
ATOM 665 N N . ASP A 1 81 ? 20.723 -20.167 -31.020 1.00 85.38 81 ASP A N 1
ATOM 666 C CA . ASP A 1 81 ? 20.111 -21.485 -30.848 1.00 85.38 81 ASP A CA 1
ATOM 667 C C . ASP A 1 81 ? 19.619 -21.701 -29.408 1.00 85.38 81 ASP A C 1
ATOM 669 O O . ASP A 1 81 ? 18.556 -22.286 -29.215 1.00 85.38 81 ASP A O 1
ATOM 673 N N . GLY A 1 82 ? 20.317 -21.131 -28.417 1.00 85.12 82 GLY A N 1
ATOM 674 C CA . GLY A 1 82 ? 19.919 -21.157 -27.006 1.00 85.12 82 GLY A CA 1
ATOM 675 C C . GLY A 1 82 ? 18.729 -20.247 -26.688 1.00 85.12 82 GLY A C 1
ATOM 676 O O . GLY A 1 82 ? 17.903 -20.597 -25.854 1.00 85.12 82 GLY A O 1
ATOM 677 N N . LEU A 1 83 ? 18.554 -19.130 -27.411 1.00 88.25 83 LEU A N 1
ATOM 678 C CA . LEU A 1 83 ? 17.439 -18.193 -27.171 1.00 88.25 83 LEU A CA 1
ATOM 679 C C . LEU A 1 83 ? 16.041 -18.823 -27.303 1.00 88.25 83 LEU A C 1
ATOM 681 O O . LEU A 1 83 ? 15.079 -18.279 -26.770 1.00 88.25 83 LEU A O 1
ATOM 685 N N . ARG A 1 84 ? 15.896 -19.930 -28.043 1.00 88.44 84 ARG A N 1
ATOM 686 C CA . ARG A 1 84 ? 14.601 -20.620 -28.210 1.00 88.44 84 ARG A CA 1
ATOM 687 C C . ARG A 1 84 ? 14.174 -21.414 -26.979 1.00 88.44 84 ARG A C 1
ATOM 689 O O . ARG A 1 84 ? 12.994 -21.718 -26.855 1.00 88.44 84 ARG A O 1
ATOM 696 N N . HIS A 1 85 ? 15.133 -21.746 -26.124 1.00 90.44 85 HIS A N 1
ATOM 697 C CA . HIS A 1 85 ? 14.971 -22.575 -24.936 1.00 90.44 85 HIS A CA 1
ATOM 698 C C . HIS A 1 85 ? 15.530 -21.843 -23.710 1.00 90.44 85 HIS A C 1
ATOM 700 O O . HIS A 1 85 ? 16.070 -22.469 -22.810 1.00 90.44 85 HIS A O 1
ATOM 706 N N . LEU A 1 86 ? 15.448 -20.504 -23.702 1.00 90.12 86 LEU A N 1
ATOM 707 C CA . LEU A 1 86 ? 16.086 -19.660 -22.688 1.00 90.12 86 LEU A CA 1
ATOM 708 C C . LEU A 1 86 ? 15.610 -19.999 -21.266 1.00 90.12 86 LEU A C 1
ATOM 710 O O . LEU A 1 86 ? 16.421 -19.993 -20.351 1.00 90.12 86 LEU A O 1
ATOM 714 N N . ASP A 1 87 ? 14.328 -20.344 -21.110 1.00 90.75 87 ASP A N 1
ATOM 715 C CA . ASP A 1 87 ? 13.729 -20.740 -19.827 1.00 90.75 87 ASP A CA 1
ATOM 716 C C . ASP A 1 87 ? 14.265 -22.086 -19.295 1.00 90.75 87 ASP A C 1
ATOM 718 O O . ASP A 1 87 ? 14.137 -22.367 -18.104 1.00 90.75 87 ASP A O 1
ATOM 722 N N . ASP A 1 88 ? 14.864 -22.913 -20.162 1.00 93.00 88 ASP A N 1
ATOM 723 C CA . ASP A 1 88 ? 15.434 -24.220 -19.810 1.00 93.00 88 ASP A CA 1
ATOM 724 C C . ASP A 1 88 ? 16.936 -24.136 -19.469 1.00 93.00 88 ASP A C 1
ATOM 726 O O . ASP A 1 88 ? 17.489 -25.069 -18.877 1.00 93.00 88 ASP A O 1
ATOM 730 N N . LEU A 1 89 ? 17.607 -23.042 -19.854 1.00 92.06 89 LEU A N 1
ATOM 731 C CA . LEU A 1 89 ? 19.044 -22.861 -19.646 1.00 92.06 89 LEU A CA 1
ATOM 732 C C . LEU A 1 89 ? 19.360 -22.557 -18.180 1.00 92.06 89 LEU A C 1
ATOM 734 O O . LEU A 1 89 ? 18.675 -21.781 -17.516 1.00 92.06 89 LEU A O 1
ATOM 738 N N . GLN A 1 90 ? 20.453 -23.132 -17.684 1.00 92.81 90 GLN A N 1
ATOM 739 C CA . GLN A 1 90 ? 21.036 -22.746 -16.401 1.00 92.81 90 GLN A CA 1
ATOM 740 C C . GLN A 1 90 ? 21.871 -21.468 -16.545 1.00 92.81 90 GLN A C 1
ATOM 742 O O . GLN A 1 90 ? 22.440 -21.209 -17.603 1.00 92.81 90 GLN A O 1
ATOM 747 N N . ASP A 1 91 ? 22.066 -20.725 -15.451 1.00 92.25 91 ASP A N 1
ATOM 748 C CA . ASP A 1 91 ? 22.919 -19.524 -15.440 1.00 92.25 91 ASP A CA 1
ATOM 749 C C . ASP A 1 91 ? 24.341 -19.787 -15.968 1.00 92.25 91 ASP A C 1
ATOM 751 O O . ASP A 1 91 ? 24.951 -18.917 -16.581 1.00 92.25 91 ASP A O 1
ATOM 755 N N . SER A 1 92 ? 24.875 -21.000 -15.774 1.00 93.06 92 SER A N 1
ATOM 756 C CA . SER A 1 92 ? 26.188 -21.402 -16.301 1.00 93.06 92 SER A CA 1
ATOM 757 C C . SER A 1 92 ? 26.241 -21.540 -17.826 1.00 93.06 92 SER A C 1
ATOM 759 O O . SER A 1 92 ? 27.330 -21.620 -18.390 1.00 93.06 92 SER A O 1
ATOM 761 N N . GLU A 1 93 ? 25.084 -21.635 -18.478 1.00 92.88 93 GLU A N 1
ATOM 762 C CA . GLU A 1 93 ? 24.923 -21.752 -19.932 1.00 92.88 93 GLU A CA 1
ATOM 763 C C . GLU A 1 93 ? 24.613 -20.398 -20.592 1.00 92.88 93 GLU A C 1
ATOM 765 O O . GLU A 1 93 ? 24.573 -20.304 -21.820 1.00 92.88 93 GLU A O 1
ATOM 770 N N . LEU A 1 94 ? 24.407 -19.351 -19.786 1.00 94.62 94 LEU A N 1
ATOM 771 C CA . LEU A 1 94 ? 24.183 -17.983 -20.238 1.00 94.62 94 LEU A CA 1
ATOM 772 C C . LEU A 1 94 ? 25.503 -17.218 -20.384 1.00 94.62 94 LEU A C 1
ATOM 774 O O . LEU A 1 94 ? 26.534 -17.566 -19.804 1.00 94.62 94 LEU A O 1
ATOM 778 N N . GLU A 1 95 ? 25.460 -16.125 -21.143 1.00 93.50 95 GLU A N 1
ATOM 779 C CA . GLU A 1 95 ? 26.586 -15.203 -21.266 1.00 93.50 95 GLU A CA 1
ATOM 780 C C . GLU A 1 95 ? 26.948 -14.612 -19.886 1.00 93.50 95 GLU A C 1
ATOM 782 O O . GLU A 1 95 ? 26.097 -13.989 -19.239 1.00 93.50 95 GLU A O 1
ATOM 787 N N . PRO A 1 96 ? 28.203 -14.751 -19.410 1.00 93.88 96 PRO A N 1
ATOM 788 C CA . PRO A 1 96 ? 28.562 -14.373 -18.042 1.00 93.88 96 PRO A CA 1
ATOM 789 C C . PRO A 1 96 ? 28.301 -12.901 -17.693 1.00 93.88 96 PRO A C 1
ATOM 791 O O . PRO A 1 96 ? 27.907 -12.591 -16.565 1.00 93.88 96 PRO A O 1
ATOM 794 N N . GLU A 1 97 ? 28.500 -11.979 -18.642 1.00 90.00 97 GLU A N 1
ATOM 795 C CA . GLU A 1 97 ? 28.224 -10.556 -18.401 1.00 90.00 97 GLU A CA 1
ATOM 796 C C . GLU A 1 97 ? 26.715 -10.282 -18.323 1.00 90.00 97 GLU A C 1
ATOM 798 O O . GLU A 1 97 ? 26.301 -9.498 -17.471 1.00 90.00 97 GLU A O 1
ATOM 803 N N . PHE A 1 98 ? 25.884 -10.990 -19.101 1.00 91.81 98 PHE A N 1
ATOM 804 C CA . PHE A 1 98 ? 24.427 -10.913 -18.967 1.00 91.81 98 PHE A CA 1
ATOM 805 C C . PHE A 1 98 ? 23.980 -11.350 -17.570 1.00 91.81 98 PHE A C 1
ATOM 807 O O . PHE A 1 98 ? 23.226 -10.631 -16.916 1.00 91.81 98 PHE A O 1
ATOM 814 N N . VAL A 1 99 ? 24.488 -12.481 -17.069 1.00 94.69 99 VAL A N 1
ATOM 815 C CA . VAL A 1 99 ? 24.158 -12.977 -15.720 1.00 94.69 99 VAL A CA 1
ATOM 816 C C . VAL A 1 99 ? 24.538 -11.945 -14.656 1.00 94.69 99 VAL A C 1
ATOM 818 O O . VAL A 1 99 ? 23.762 -11.651 -13.746 1.00 94.69 99 VAL A O 1
ATOM 821 N N . LYS A 1 100 ? 25.714 -11.324 -14.782 1.00 92.75 100 LYS A N 1
ATOM 822 C CA . LYS A 1 100 ? 26.156 -10.248 -13.885 1.00 92.75 100 LYS A CA 1
ATOM 823 C C . LYS A 1 100 ? 25.264 -9.002 -13.978 1.00 92.75 100 LYS A C 1
ATOM 825 O O . LYS A 1 100 ? 24.920 -8.430 -12.944 1.00 92.75 100 LYS A O 1
ATOM 830 N N . GLN A 1 101 ? 24.867 -8.580 -15.180 1.00 92.75 101 GLN A N 1
ATOM 831 C CA . GLN A 1 101 ? 23.949 -7.453 -15.395 1.00 92.75 101 GLN A CA 1
ATOM 832 C C . GLN A 1 101 ? 22.556 -7.739 -14.812 1.00 92.75 101 GLN A C 1
ATOM 834 O O . GLN A 1 101 ? 22.003 -6.884 -14.119 1.00 92.75 101 GLN A O 1
ATOM 839 N N . ALA A 1 102 ? 22.018 -8.943 -15.033 1.00 93.69 102 ALA A N 1
ATOM 840 C CA . ALA A 1 102 ? 20.750 -9.413 -14.476 1.00 93.69 102 ALA A CA 1
ATOM 841 C C . ALA A 1 102 ? 20.779 -9.424 -12.944 1.00 93.69 102 ALA A C 1
ATOM 843 O O . ALA A 1 102 ? 19.889 -8.859 -12.309 1.00 93.69 102 ALA A O 1
ATOM 844 N N . ASN A 1 103 ? 21.846 -9.957 -12.344 1.00 95.19 103 ASN A N 1
ATOM 845 C CA . ASN A 1 103 ? 22.028 -9.937 -10.895 1.00 95.19 103 ASN A CA 1
ATOM 846 C C . ASN A 1 103 ? 22.102 -8.507 -10.344 1.00 95.19 103 ASN A C 1
ATOM 848 O O . ASN A 1 103 ? 21.404 -8.189 -9.385 1.00 95.19 103 ASN A O 1
ATOM 852 N N . ASN A 1 104 ? 22.859 -7.613 -10.987 1.00 93.88 104 ASN A N 1
ATOM 853 C CA . ASN A 1 104 ? 22.926 -6.204 -10.586 1.00 93.88 104 ASN A CA 1
ATOM 854 C C . ASN A 1 104 ? 21.564 -5.498 -10.688 1.00 93.88 104 ASN A C 1
ATOM 856 O O . ASN A 1 104 ? 21.219 -4.696 -9.818 1.00 93.88 104 ASN A O 1
ATOM 860 N N . PHE A 1 105 ? 20.786 -5.786 -11.736 1.00 94.12 105 PHE A N 1
ATOM 861 C CA . PHE A 1 105 ? 19.420 -5.285 -11.885 1.00 94.12 105 PHE A CA 1
ATOM 862 C C . PHE A 1 105 ? 18.524 -5.775 -10.744 1.00 94.12 105 PHE A C 1
ATOM 864 O O . PHE A 1 105 ? 17.873 -4.959 -10.090 1.00 94.12 105 PHE A O 1
ATOM 871 N N . CYS A 1 106 ? 18.531 -7.080 -10.465 1.00 95.69 106 CYS A N 1
ATOM 872 C CA . CYS A 1 106 ? 17.751 -7.675 -9.385 1.00 95.69 106 CYS A CA 1
ATOM 873 C C . CYS A 1 106 ? 18.127 -7.075 -8.026 1.00 95.69 106 CYS A C 1
ATOM 875 O O . CYS A 1 106 ? 17.245 -6.598 -7.313 1.00 95.69 106 CYS A O 1
ATOM 877 N N . SER A 1 107 ? 19.421 -7.014 -7.692 1.00 96.31 107 SER A N 1
ATOM 878 C CA . SER A 1 107 ? 19.912 -6.378 -6.462 1.00 96.31 107 SER A CA 1
ATOM 879 C C . SER A 1 107 ? 19.433 -4.933 -6.346 1.00 96.31 107 SER A C 1
ATOM 881 O O . SER A 1 107 ? 18.877 -4.551 -5.319 1.00 96.31 107 SER A O 1
ATOM 883 N N . TYR A 1 108 ? 19.542 -4.145 -7.421 1.00 93.81 108 TYR A N 1
ATOM 884 C CA . TYR A 1 108 ? 19.056 -2.769 -7.414 1.00 93.81 108 TYR A CA 1
ATOM 885 C C . TYR A 1 108 ? 17.551 -2.687 -7.143 1.00 93.81 108 TYR A C 1
ATOM 887 O O . TYR A 1 108 ? 17.134 -1.869 -6.325 1.00 93.81 108 TYR A O 1
ATOM 895 N N . VAL A 1 109 ? 16.736 -3.518 -7.804 1.00 93.81 109 VAL A N 1
ATOM 896 C CA . VAL A 1 109 ? 15.281 -3.563 -7.589 1.00 93.81 109 VAL A CA 1
ATOM 897 C C . VAL A 1 109 ? 14.969 -3.907 -6.132 1.00 93.81 109 VAL A C 1
ATOM 899 O O . VAL A 1 109 ? 14.205 -3.181 -5.499 1.00 93.81 109 VAL A O 1
ATOM 902 N N . TYR A 1 110 ? 15.596 -4.942 -5.570 1.00 94.81 110 TYR A N 1
ATOM 903 C CA . TYR A 1 110 ? 15.366 -5.345 -4.180 1.00 94.81 110 TYR A CA 1
ATOM 904 C C . TYR A 1 110 ? 15.779 -4.275 -3.162 1.00 94.81 110 TYR A C 1
ATOM 906 O O . TYR A 1 110 ? 15.098 -4.100 -2.154 1.00 94.81 110 TYR A O 1
ATOM 914 N N . GLU A 1 111 ? 16.860 -3.543 -3.425 1.00 94.50 111 GLU A N 1
ATOM 915 C CA . GLU A 1 111 ? 17.391 -2.531 -2.506 1.00 94.50 111 GLU A CA 1
ATOM 916 C C . GLU A 1 111 ? 16.704 -1.162 -2.635 1.00 94.50 111 GLU A C 1
ATOM 918 O O . GLU A 1 111 ? 16.606 -0.425 -1.654 1.00 94.50 111 GLU A O 1
ATOM 923 N N . ASN A 1 112 ? 16.244 -0.790 -3.836 1.00 90.94 112 ASN A N 1
ATOM 924 C CA . ASN A 1 112 ? 15.833 0.587 -4.144 1.00 90.94 112 ASN A CA 1
ATOM 925 C C . ASN A 1 112 ? 14.333 0.744 -4.422 1.00 90.94 112 ASN A C 1
ATOM 927 O O . ASN A 1 112 ? 13.818 1.868 -4.343 1.00 90.94 112 ASN A O 1
ATOM 931 N N . CYS A 1 113 ? 13.608 -0.328 -4.764 1.00 90.00 113 CYS A N 1
ATOM 932 C CA . CYS A 1 113 ? 12.168 -0.224 -4.977 1.00 90.00 113 CYS A CA 1
ATOM 933 C C . CYS A 1 113 ? 11.449 0.035 -3.653 1.00 90.00 113 CYS A C 1
ATOM 935 O O . CYS A 1 113 ? 11.540 -0.721 -2.690 1.00 90.00 113 CYS A O 1
ATOM 937 N N . LYS A 1 114 ? 10.691 1.130 -3.623 1.00 88.75 114 LYS A N 1
ATOM 938 C CA . LYS A 1 114 ? 9.903 1.517 -2.457 1.00 88.75 114 LYS A CA 1
ATOM 939 C C . LYS A 1 114 ? 8.582 0.769 -2.450 1.00 88.75 114 LYS A C 1
ATOM 941 O O . LYS A 1 114 ? 7.975 0.553 -3.501 1.00 88.75 114 LYS A O 1
ATOM 946 N N . VAL A 1 115 ? 8.104 0.456 -1.249 1.00 90.44 115 VAL A N 1
ATOM 947 C CA . VAL A 1 115 ? 6.738 -0.033 -1.062 1.00 90.44 115 VAL A CA 1
ATOM 948 C C . VAL A 1 115 ? 5.769 0.983 -1.664 1.00 90.44 115 VAL A C 1
ATOM 950 O O . VAL A 1 115 ? 5.924 2.193 -1.472 1.00 90.44 115 VAL A O 1
ATOM 953 N N . LYS A 1 116 ? 4.784 0.500 -2.426 1.00 88.81 116 LYS A N 1
ATOM 954 C CA . LYS A 1 116 ? 3.800 1.372 -3.063 1.00 88.81 116 LYS A CA 1
ATOM 955 C C . LYS A 1 116 ? 3.015 2.122 -1.989 1.00 88.81 116 LYS A C 1
ATOM 957 O O . LYS A 1 116 ? 2.496 1.514 -1.057 1.00 88.81 116 LYS A O 1
ATOM 962 N N . SER A 1 117 ? 2.889 3.431 -2.160 1.00 85.69 117 SER A N 1
ATOM 963 C CA . SER A 1 117 ? 2.083 4.288 -1.299 1.00 85.69 117 SER A CA 1
ATOM 964 C C . SER A 1 117 ? 1.130 5.176 -2.103 1.00 85.69 117 SER A C 1
ATOM 966 O O . SER A 1 117 ? 1.321 5.397 -3.305 1.00 85.69 117 SER A O 1
ATOM 968 N N . LEU A 1 118 ? 0.071 5.635 -1.437 1.00 80.00 118 LEU A N 1
ATOM 969 C CA . LEU A 1 118 ? -0.892 6.625 -1.927 1.00 80.00 118 LEU A CA 1
ATOM 970 C C . LEU A 1 118 ? -0.564 8.020 -1.361 1.00 80.00 118 LEU A C 1
ATOM 972 O O . LEU A 1 118 ? 0.422 8.198 -0.638 1.00 80.00 118 LEU A O 1
ATOM 976 N N . THR A 1 119 ? -1.407 9.015 -1.667 1.00 72.56 119 THR A N 1
ATOM 977 C CA . THR A 1 119 ? -1.394 10.328 -0.993 1.00 72.56 119 THR A CA 1
ATOM 978 C C . THR A 1 119 ? -1.256 10.163 0.521 1.00 72.56 119 THR A C 1
ATOM 980 O O . THR A 1 119 ? -1.847 9.253 1.097 1.00 72.56 119 THR A O 1
ATOM 983 N N . ASN A 1 120 ? -0.514 11.063 1.166 1.00 68.94 120 ASN A N 1
ATOM 984 C CA . ASN A 1 120 ? -0.317 11.094 2.622 1.00 68.94 120 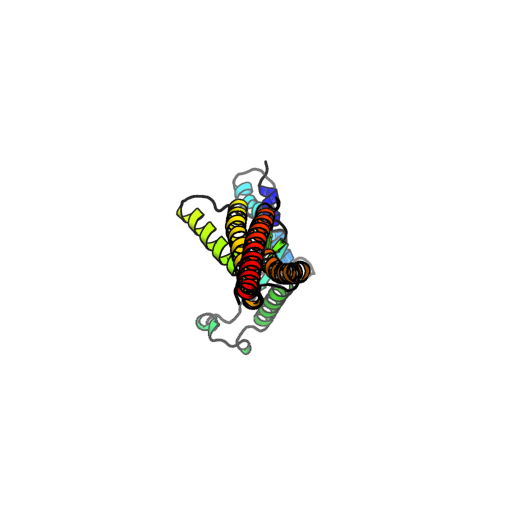ASN A CA 1
ATOM 985 C C . ASN A 1 120 ? 0.470 9.899 3.200 1.00 68.94 120 ASN A C 1
ATOM 987 O O . ASN A 1 120 ? 0.474 9.697 4.409 1.00 68.94 120 ASN A O 1
ATOM 991 N N . GLY A 1 121 ? 1.175 9.129 2.360 1.00 76.38 121 GLY A N 1
ATOM 992 C CA . GLY A 1 121 ? 2.096 8.082 2.818 1.00 76.38 121 GLY A CA 1
ATOM 993 C C . GLY A 1 121 ? 1.428 6.755 3.181 1.00 76.38 121 GLY A C 1
ATOM 994 O O . GLY A 1 121 ? 2.069 5.900 3.782 1.00 76.38 121 GLY A O 1
ATOM 995 N N . ILE A 1 122 ? 0.163 6.562 2.798 1.00 79.38 122 ILE A N 1
ATOM 996 C CA . ILE A 1 122 ? -0.573 5.321 3.064 1.00 79.38 122 ILE A CA 1
ATOM 997 C C . ILE A 1 122 ? 0.052 4.182 2.264 1.00 79.38 122 ILE A C 1
ATOM 999 O O . ILE A 1 122 ? 0.024 4.197 1.033 1.00 79.38 122 ILE A O 1
ATOM 1003 N N . THR A 1 123 ? 0.588 3.189 2.964 1.00 86.56 123 THR A N 1
ATOM 1004 C CA . THR A 1 123 ? 1.136 1.970 2.365 1.00 86.56 123 THR A CA 1
ATOM 1005 C C . THR A 1 123 ? 0.031 1.146 1.709 1.00 86.56 123 THR A C 1
ATOM 1007 O O . THR A 1 123 ? -0.962 0.799 2.346 1.00 86.56 123 THR A O 1
ATOM 1010 N N . VAL A 1 124 ? 0.213 0.789 0.439 1.00 87.00 124 VAL A N 1
ATOM 1011 C CA . VAL A 1 124 ? -0.722 -0.062 -0.301 1.00 87.00 124 VAL A CA 1
ATOM 1012 C C . VAL A 1 124 ? -0.512 -1.518 0.105 1.00 87.00 124 VAL A C 1
ATOM 1014 O O . VAL A 1 124 ? 0.463 -2.156 -0.284 1.00 87.00 124 VAL A O 1
ATOM 1017 N N . THR A 1 125 ? -1.450 -2.045 0.888 1.00 87.62 125 THR A N 1
ATOM 1018 C CA . THR A 1 125 ? -1.539 -3.472 1.230 1.00 87.62 125 THR A CA 1
ATOM 1019 C C . THR A 1 125 ? -2.255 -4.259 0.127 1.00 87.62 125 THR A C 1
ATOM 1021 O O . THR A 1 125 ? -2.855 -3.673 -0.774 1.00 87.62 125 THR A O 1
ATOM 1024 N N . GLY A 1 126 ? -2.257 -5.596 0.205 1.00 89.25 126 GLY A N 1
ATOM 1025 C CA . GLY A 1 126 ? -2.993 -6.437 -0.750 1.00 89.25 126 GLY A CA 1
ATOM 1026 C C . GLY A 1 126 ? -4.496 -6.127 -0.810 1.00 89.25 126 GLY A C 1
ATOM 1027 O O . GLY A 1 126 ? -5.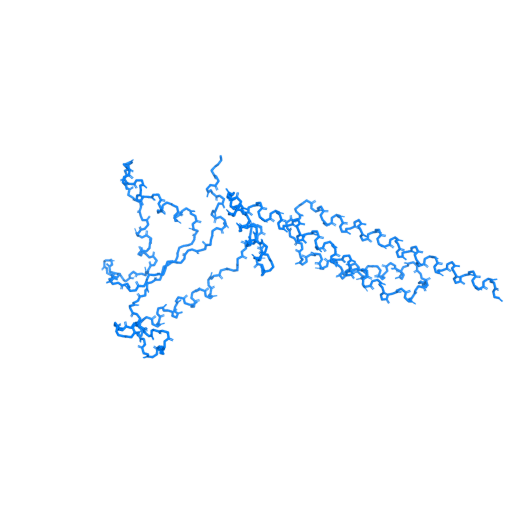075 -6.109 -1.893 1.00 89.25 126 GLY A O 1
ATOM 1028 N N . ARG A 1 127 ? -5.111 -5.790 0.333 1.00 83.50 127 ARG A N 1
ATOM 1029 C CA . ARG A 1 127 ? -6.519 -5.362 0.420 1.00 83.50 127 ARG A CA 1
ATOM 1030 C C . ARG A 1 127 ? -6.757 -4.063 -0.354 1.00 83.50 127 ARG A C 1
ATOM 1032 O O . ARG A 1 127 ? -7.615 -4.018 -1.231 1.00 83.50 127 ARG A O 1
ATOM 1039 N N . ILE A 1 128 ? -5.947 -3.038 -0.074 1.00 84.94 128 ILE A N 1
ATOM 1040 C CA . ILE A 1 128 ? -6.012 -1.735 -0.754 1.00 84.94 128 ILE A CA 1
ATOM 1041 C C . ILE A 1 128 ? -5.789 -1.914 -2.260 1.00 84.94 128 ILE A C 1
ATOM 1043 O O . ILE A 1 128 ? -6.534 -1.356 -3.061 1.00 84.94 128 ILE A O 1
ATOM 1047 N N . LEU A 1 129 ? -4.800 -2.721 -2.656 1.00 89.94 129 LEU A N 1
ATOM 1048 C CA . LEU A 1 129 ? -4.503 -2.994 -4.062 1.00 89.94 129 LEU A CA 1
ATOM 1049 C C . LEU A 1 129 ? -5.673 -3.678 -4.780 1.00 89.94 129 LEU A C 1
ATOM 1051 O O . LEU A 1 129 ? -5.998 -3.297 -5.904 1.00 89.94 129 LEU A O 1
ATOM 1055 N N . GLY A 1 130 ? -6.317 -4.656 -4.135 1.00 89.56 130 GLY A N 1
ATOM 1056 C CA . GLY A 1 130 ? -7.499 -5.331 -4.670 1.00 89.56 130 GLY A CA 1
ATOM 1057 C C . GLY A 1 130 ? -8.634 -4.348 -4.948 1.00 89.56 130 GLY A C 1
ATOM 1058 O O . GLY A 1 130 ? -9.142 -4.297 -6.067 1.00 89.56 130 GLY A O 1
ATOM 1059 N N . ASN A 1 131 ? -8.954 -3.491 -3.977 1.00 85.31 131 ASN A N 1
ATOM 1060 C CA . ASN A 1 131 ? -10.014 -2.499 -4.143 1.00 85.31 131 ASN A CA 1
ATOM 1061 C C . ASN A 1 131 ? -9.664 -1.443 -5.206 1.00 85.31 131 ASN A C 1
ATOM 1063 O O . ASN A 1 131 ? -10.501 -1.131 -6.047 1.00 85.31 131 ASN A O 1
ATOM 1067 N N . LEU A 1 132 ? -8.421 -0.943 -5.243 1.00 87.12 132 LEU A N 1
ATOM 1068 C CA . LEU A 1 132 ? -7.969 -0.026 -6.302 1.00 87.12 132 LEU A CA 1
ATOM 1069 C C . LEU A 1 132 ? -8.092 -0.653 -7.695 1.00 87.12 132 LEU A C 1
ATOM 1071 O O . LEU A 1 132 ? -8.470 0.029 -8.645 1.00 87.12 132 LEU A O 1
ATOM 1075 N N . THR A 1 133 ? -7.785 -1.947 -7.813 1.00 90.31 133 THR A N 1
ATOM 1076 C CA . THR A 1 133 ? -7.895 -2.686 -9.076 1.00 90.31 133 THR A CA 1
ATOM 1077 C C . THR A 1 133 ? -9.344 -2.734 -9.554 1.00 90.31 133 THR A C 1
ATOM 1079 O O . THR A 1 133 ? -9.601 -2.419 -10.714 1.00 90.31 133 THR A O 1
ATOM 1082 N N . VAL A 1 134 ? -10.291 -3.061 -8.667 1.00 89.31 134 VAL A N 1
ATOM 1083 C CA . VAL A 1 134 ? -11.730 -3.058 -8.986 1.00 89.31 134 VAL A CA 1
ATOM 1084 C C . VAL A 1 134 ? -12.182 -1.663 -9.420 1.00 89.31 134 VAL A C 1
ATOM 1086 O O . VAL A 1 134 ? -12.710 -1.519 -10.520 1.00 89.31 134 VAL A O 1
ATOM 1089 N N . THR A 1 135 ? -11.876 -0.627 -8.633 1.00 86.44 135 THR A N 1
ATOM 1090 C CA . THR A 1 135 ? -12.265 0.758 -8.941 1.00 86.44 135 THR A CA 1
ATOM 1091 C C . THR A 1 135 ? -11.732 1.230 -10.296 1.00 86.44 135 THR A C 1
ATOM 1093 O O . THR A 1 135 ? -12.448 1.870 -11.067 1.00 86.44 135 THR A O 1
ATOM 1096 N N . TYR A 1 136 ? -10.471 0.925 -10.622 1.00 88.88 136 TYR A N 1
ATOM 1097 C CA . TYR A 1 136 ? -9.899 1.303 -11.914 1.00 88.88 136 TYR A CA 1
ATOM 1098 C C . TYR A 1 136 ? -10.499 0.514 -13.079 1.00 88.88 136 TYR A C 1
ATOM 1100 O O . TYR A 1 136 ? -10.731 1.099 -14.137 1.00 88.88 136 TYR A O 1
ATOM 1108 N N . LEU A 1 137 ? -10.787 -0.778 -12.900 1.00 91.25 137 LEU A N 1
ATOM 1109 C CA . LEU A 1 137 ? -11.452 -1.583 -13.927 1.00 91.25 137 LEU A CA 1
ATOM 1110 C C . LEU A 1 137 ? -12.874 -1.086 -14.202 1.00 91.25 137 LEU A C 1
ATOM 1112 O O . LEU A 1 137 ? -13.239 -0.931 -15.364 1.00 91.25 137 LEU A O 1
ATOM 1116 N N . GLU A 1 138 ? -13.655 -0.780 -13.168 1.00 89.75 138 GLU A N 1
ATOM 1117 C CA . GLU A 1 138 ? -15.007 -0.226 -13.317 1.00 89.75 138 GLU A CA 1
ATOM 1118 C C . GLU A 1 138 ? -14.997 1.121 -14.047 1.00 89.75 138 GLU A C 1
ATOM 1120 O O . GLU A 1 138 ? -15.822 1.354 -14.936 1.00 89.75 138 GLU A O 1
ATOM 1125 N N . ALA A 1 139 ? -14.030 1.992 -13.738 1.00 88.50 139 ALA A N 1
ATOM 1126 C CA . ALA A 1 139 ? -13.864 3.257 -14.446 1.00 88.50 139 ALA A CA 1
ATOM 1127 C C . ALA A 1 139 ? -13.589 3.031 -15.946 1.00 88.50 139 ALA A C 1
ATOM 1129 O O . ALA A 1 139 ? -14.301 3.568 -16.795 1.00 88.50 139 ALA A O 1
ATOM 1130 N N . ILE A 1 140 ? -12.633 2.155 -16.277 1.00 91.62 140 ILE A N 1
ATOM 1131 C CA . ILE A 1 140 ? -12.292 1.821 -17.671 1.00 91.62 140 ILE A CA 1
ATOM 1132 C C . ILE A 1 140 ? -13.499 1.228 -18.408 1.00 91.62 140 ILE A C 1
ATOM 1134 O O . ILE A 1 140 ? -13.823 1.665 -19.513 1.00 91.62 140 ILE A O 1
ATOM 1138 N N . LEU A 1 141 ? -14.178 0.250 -17.805 1.00 94.19 141 LEU A N 1
ATOM 1139 C CA . LEU A 1 141 ? -15.313 -0.447 -18.419 1.00 94.19 141 LEU A CA 1
ATOM 1140 C C . LEU A 1 141 ? -16.536 0.461 -18.601 1.00 94.19 141 LEU A C 1
ATOM 1142 O O . LEU A 1 141 ? -17.303 0.267 -19.541 1.00 94.19 141 LEU A O 1
ATOM 1146 N N . SER A 1 142 ? -16.702 1.471 -17.744 1.00 93.25 142 SER A N 1
ATOM 1147 C CA . SER A 1 142 ? -17.753 2.490 -17.872 1.00 93.25 142 SER A CA 1
ATOM 1148 C C . SER A 1 142 ? -17.401 3.627 -18.841 1.00 93.25 142 SER A C 1
ATOM 1150 O O . SER A 1 142 ? -18.220 4.519 -19.056 1.00 93.25 142 SER A O 1
ATOM 1152 N N . GLY A 1 143 ? -16.204 3.613 -19.440 1.00 91.06 143 GLY A N 1
ATOM 1153 C CA . GLY A 1 143 ? -15.730 4.673 -20.334 1.00 91.06 143 GLY A CA 1
ATOM 1154 C C . GLY A 1 143 ? -15.327 5.961 -19.610 1.00 91.06 143 GLY A C 1
ATOM 1155 O O . GLY A 1 143 ? -15.189 7.005 -20.247 1.00 91.06 143 GLY A O 1
ATOM 1156 N N . THR A 1 144 ? -15.140 5.904 -18.290 1.00 89.12 144 THR A N 1
ATOM 1157 C CA . THR A 1 144 ? -14.638 7.021 -17.486 1.00 89.12 144 THR A CA 1
ATOM 1158 C C . THR A 1 144 ? -13.125 6.911 -17.289 1.00 89.12 144 THR A C 1
ATOM 1160 O O . THR A 1 144 ? -12.521 5.850 -17.442 1.00 89.12 144 THR A O 1
ATOM 1163 N N . ILE A 1 145 ? -12.473 8.035 -16.988 1.00 84.38 145 ILE A N 1
ATOM 1164 C CA . ILE A 1 145 ? -11.023 8.064 -16.767 1.00 84.38 145 ILE A CA 1
ATOM 1165 C C . ILE A 1 145 ? -10.744 7.660 -15.312 1.00 84.38 145 ILE A C 1
ATOM 1167 O O . ILE A 1 145 ? -11.275 8.307 -14.405 1.00 84.38 145 ILE A O 1
ATOM 1171 N N . PRO A 1 146 ? -9.897 6.643 -15.058 1.00 84.12 146 PRO A N 1
ATOM 1172 C CA . PRO A 1 146 ? -9.472 6.301 -13.707 1.00 84.12 146 PRO A CA 1
ATOM 1173 C C . PRO A 1 146 ? -8.832 7.504 -13.009 1.00 84.12 146 PRO A C 1
ATOM 1175 O O . PRO A 1 146 ? -7.787 7.999 -13.430 1.00 84.12 146 PRO A O 1
ATOM 1178 N N . CYS A 1 147 ? -9.455 7.967 -11.927 1.00 81.50 147 CYS A N 1
ATOM 1179 C CA . CYS A 1 147 ? -8.941 9.062 -11.113 1.00 81.50 147 CYS A CA 1
ATOM 1180 C C . CYS A 1 147 ? -8.429 8.517 -9.780 1.00 81.50 147 CYS A C 1
ATOM 1182 O O . CYS A 1 147 ? -9.185 7.926 -9.005 1.00 81.50 147 CYS A O 1
ATOM 1184 N N . MET A 1 148 ? -7.140 8.730 -9.507 1.00 77.00 148 MET A N 1
ATOM 1185 C CA . MET A 1 148 ? -6.502 8.237 -8.288 1.00 77.00 148 MET A CA 1
ATOM 1186 C C . MET A 1 148 ? -7.126 8.849 -7.032 1.00 77.00 148 MET A C 1
ATOM 1188 O O . MET A 1 148 ? -7.398 8.130 -6.077 1.00 77.00 148 MET A O 1
ATOM 1192 N N . GLU A 1 149 ? -7.404 10.151 -7.026 1.00 77.50 149 GLU A N 1
ATOM 1193 C CA . GLU A 1 149 ? -7.972 10.826 -5.854 1.00 77.50 149 GLU A CA 1
ATOM 1194 C C . GLU A 1 149 ? -9.375 10.325 -5.515 1.00 77.50 149 GLU A C 1
ATOM 1196 O O . GLU A 1 149 ? -9.682 10.084 -4.342 1.00 77.50 149 GLU A O 1
ATOM 1201 N N . ASN A 1 150 ? -10.199 10.101 -6.542 1.00 79.12 150 ASN A N 1
ATOM 1202 C CA . ASN A 1 150 ? -11.534 9.533 -6.382 1.00 79.12 150 ASN A CA 1
ATOM 1203 C C . ASN A 1 150 ? -11.447 8.100 -5.854 1.00 79.12 150 ASN A C 1
ATOM 1205 O O . ASN A 1 150 ? -12.158 7.757 -4.912 1.00 79.12 150 ASN A O 1
ATOM 1209 N N . ALA A 1 151 ? -10.532 7.290 -6.398 1.00 82.25 151 ALA A N 1
ATOM 1210 C CA . ALA A 1 151 ? -10.332 5.916 -5.950 1.00 82.25 151 ALA A CA 1
ATOM 1211 C C . ALA A 1 151 ? -9.872 5.845 -4.487 1.00 82.25 151 ALA A C 1
ATOM 1213 O O . ALA A 1 151 ? -10.414 5.064 -3.709 1.00 82.25 151 ALA A O 1
ATOM 1214 N N . VAL A 1 152 ? -8.927 6.700 -4.082 1.00 82.44 152 VAL A N 1
ATOM 1215 C CA . VAL A 1 152 ? -8.451 6.773 -2.692 1.00 82.44 152 VAL A CA 1
ATOM 1216 C C . VAL A 1 152 ? -9.561 7.239 -1.749 1.00 82.44 152 VAL A C 1
ATOM 1218 O O . VAL A 1 152 ? -9.681 6.713 -0.647 1.00 82.44 152 VAL A O 1
ATOM 1221 N N . THR A 1 153 ? -10.371 8.216 -2.157 1.00 84.06 153 THR A N 1
ATOM 1222 C CA . THR A 1 153 ? -11.472 8.737 -1.331 1.00 84.06 153 THR A CA 1
ATOM 1223 C C . THR A 1 153 ? -12.587 7.708 -1.157 1.00 84.06 153 THR A C 1
ATOM 1225 O O . THR A 1 153 ? -13.018 7.475 -0.031 1.00 84.06 153 THR A O 1
ATOM 1228 N N . ALA A 1 154 ? -13.003 7.041 -2.236 1.00 83.62 154 ALA A N 1
ATOM 1229 C CA . ALA A 1 154 ? -13.989 5.963 -2.168 1.00 83.62 154 ALA A CA 1
ATOM 1230 C C . ALA A 1 154 ? -13.488 4.804 -1.292 1.00 83.62 154 ALA A C 1
ATOM 1232 O O . ALA A 1 154 ? -14.220 4.289 -0.449 1.00 83.62 154 ALA A O 1
ATOM 1233 N N . LEU A 1 155 ? -12.210 4.441 -1.433 1.00 85.44 155 LEU A N 1
ATOM 1234 C CA . LEU A 1 155 ? -11.606 3.398 -0.616 1.00 85.44 155 LEU A CA 1
ATOM 1235 C C . LEU A 1 155 ? -11.553 3.778 0.869 1.00 85.44 155 LEU A C 1
ATOM 1237 O O . LEU A 1 155 ? -11.866 2.941 1.709 1.00 85.44 155 LEU A O 1
ATOM 1241 N N . ALA A 1 156 ? -11.209 5.028 1.193 1.00 88.56 156 ALA A N 1
ATOM 1242 C CA . ALA A 1 156 ? -11.207 5.518 2.571 1.00 88.56 156 ALA A CA 1
ATOM 1243 C C . ALA A 1 156 ? -12.599 5.405 3.204 1.00 88.56 156 ALA A C 1
ATOM 1245 O O . ALA A 1 156 ? -12.725 4.953 4.335 1.00 88.56 156 ALA A O 1
ATOM 1246 N N . GLN A 1 157 ? -13.657 5.745 2.463 1.00 89.06 157 GLN A N 1
ATOM 1247 C CA . GLN A 1 157 ? -15.029 5.625 2.963 1.00 89.06 157 GLN A CA 1
ATOM 1248 C C . GLN A 1 157 ? -15.402 4.177 3.297 1.00 89.06 157 GLN A C 1
ATOM 1250 O O . GLN A 1 157 ? -15.979 3.919 4.356 1.00 89.06 157 GLN A O 1
ATOM 1255 N N . ILE A 1 158 ? -15.061 3.231 2.416 1.00 87.38 158 ILE A N 1
ATOM 1256 C CA . ILE A 1 158 ? -15.337 1.802 2.619 1.00 87.38 158 ILE A CA 1
ATOM 1257 C C . ILE A 1 158 ? -14.546 1.275 3.820 1.00 87.38 158 ILE A C 1
ATOM 1259 O O . ILE A 1 158 ? -15.129 0.696 4.738 1.00 87.38 158 ILE A O 1
ATOM 1263 N N . GLU A 1 159 ? -13.233 1.507 3.840 1.00 88.44 159 GLU A N 1
ATOM 1264 C CA . GLU A 1 159 ? -12.344 0.961 4.869 1.00 88.44 159 GLU A CA 1
ATOM 1265 C C . GLU A 1 159 ? -12.604 1.591 6.238 1.00 88.44 159 GLU A C 1
ATOM 1267 O O . GLU A 1 159 ? -12.645 0.867 7.227 1.00 88.44 159 GLU A O 1
ATOM 1272 N N . ASN A 1 160 ? -12.883 2.897 6.315 1.00 94.06 160 ASN A N 1
ATOM 1273 C CA . ASN A 1 160 ? -13.218 3.546 7.583 1.00 94.06 160 ASN A CA 1
ATOM 1274 C C . ASN A 1 160 ? -14.582 3.093 8.116 1.00 94.06 160 ASN A C 1
ATOM 1276 O O . ASN A 1 160 ? -14.727 2.907 9.321 1.00 94.06 160 ASN A O 1
ATOM 1280 N N . SER A 1 161 ? -15.568 2.859 7.240 1.00 94.62 161 SER A N 1
ATOM 1281 C CA . SER A 1 161 ? -16.865 2.305 7.660 1.00 94.62 161 SER A CA 1
ATOM 1282 C C . SER A 1 161 ? -16.699 0.912 8.269 1.00 94.62 161 SER A C 1
ATOM 1284 O O . SER A 1 161 ? -17.220 0.645 9.349 1.00 94.62 161 SER A O 1
ATOM 1286 N N . GLN A 1 162 ? -15.927 0.048 7.605 1.00 93.38 162 GLN A N 1
ATOM 1287 C CA . GLN A 1 162 ? -15.633 -1.303 8.091 1.00 93.38 162 GLN A CA 1
ATOM 1288 C C . GLN A 1 162 ? -14.758 -1.285 9.349 1.00 93.38 162 GLN A C 1
ATOM 1290 O O . GLN A 1 162 ? -14.948 -2.110 10.234 1.00 93.38 162 GLN A O 1
ATOM 1295 N N . ALA A 1 163 ? -13.830 -0.332 9.466 1.00 95.75 163 ALA A N 1
ATOM 1296 C CA . ALA A 1 163 ? -13.001 -0.163 10.654 1.00 95.75 163 ALA A CA 1
ATOM 1297 C C . ALA A 1 163 ? -13.841 0.168 11.895 1.00 95.75 163 ALA A C 1
ATOM 1299 O O . ALA A 1 163 ? -13.557 -0.350 12.973 1.00 95.75 163 ALA A O 1
ATOM 1300 N N . VAL A 1 164 ? -14.872 1.013 11.747 1.00 98.25 164 VAL A N 1
ATOM 1301 C CA . VAL A 1 164 ? -15.826 1.299 12.831 1.00 98.25 164 VAL A CA 1
ATOM 1302 C C . VAL A 1 164 ? -16.562 0.019 13.222 1.00 98.25 164 VAL A C 1
ATOM 1304 O O . VAL A 1 164 ? -16.550 -0.350 14.390 1.00 98.25 164 VAL A O 1
ATOM 1307 N N . GLU A 1 165 ? -17.146 -0.689 12.254 1.00 98.00 165 GLU A N 1
ATOM 1308 C CA . GLU A 1 165 ? -17.896 -1.925 12.512 1.00 98.00 165 GLU A CA 1
ATOM 1309 C C . GLU A 1 165 ? -17.041 -2.996 13.209 1.00 98.00 165 GLU A C 1
ATOM 1311 O O . GLU A 1 165 ? -17.439 -3.531 14.243 1.00 98.00 165 GLU A O 1
ATOM 1316 N N . GLU A 1 166 ? -15.834 -3.266 12.708 1.00 97.88 166 GLU A N 1
ATOM 1317 C CA . GLU A 1 166 ? -14.931 -4.269 13.283 1.00 97.88 166 GLU A CA 1
ATOM 1318 C C . GLU A 1 166 ? -14.456 -3.898 14.692 1.00 97.88 166 GLU A C 1
ATOM 1320 O O . GLU A 1 166 ? -14.353 -4.770 15.557 1.00 97.88 166 GLU A O 1
ATOM 1325 N N . ALA A 1 167 ? -14.192 -2.614 14.954 1.00 98.56 167 ALA A N 1
ATOM 1326 C CA . ALA A 1 167 ? -13.828 -2.156 16.292 1.00 98.56 167 ALA A CA 1
ATOM 1327 C C . ALA A 1 167 ? -14.981 -2.336 17.287 1.00 98.56 167 ALA A C 1
ATOM 1329 O O . ALA A 1 167 ? -14.759 -2.744 18.425 1.00 98.56 167 ALA A O 1
ATOM 1330 N N . LEU A 1 168 ? -16.214 -2.082 16.856 1.00 98.50 168 LEU A N 1
ATOM 1331 C CA . LEU A 1 168 ? -17.397 -2.258 17.688 1.00 98.50 168 LEU A CA 1
ATOM 1332 C C . LEU A 1 168 ? -17.700 -3.735 17.963 1.00 98.50 168 LEU A C 1
ATOM 1334 O O . LEU A 1 168 ? -17.983 -4.082 19.106 1.00 98.50 168 LEU A O 1
ATOM 1338 N N . ILE A 1 169 ? -17.562 -4.608 16.959 1.00 98.50 169 ILE A N 1
ATOM 1339 C CA . ILE A 1 169 ? -17.644 -6.066 17.147 1.00 98.50 169 ILE A CA 1
ATOM 1340 C C . ILE A 1 169 ? -16.589 -6.518 18.158 1.00 98.50 169 ILE A C 1
ATOM 1342 O O . ILE A 1 169 ? -16.910 -7.220 19.112 1.00 98.50 169 ILE A O 1
ATOM 1346 N N . LYS A 1 170 ? -15.340 -6.058 18.004 1.00 98.50 170 LYS A N 1
ATOM 1347 C CA . LYS A 1 170 ? -14.264 -6.367 18.951 1.00 98.50 170 LYS A CA 1
ATOM 1348 C C . LYS A 1 170 ? -14.602 -5.895 20.366 1.00 98.50 170 LYS A C 1
ATOM 1350 O O . LYS A 1 170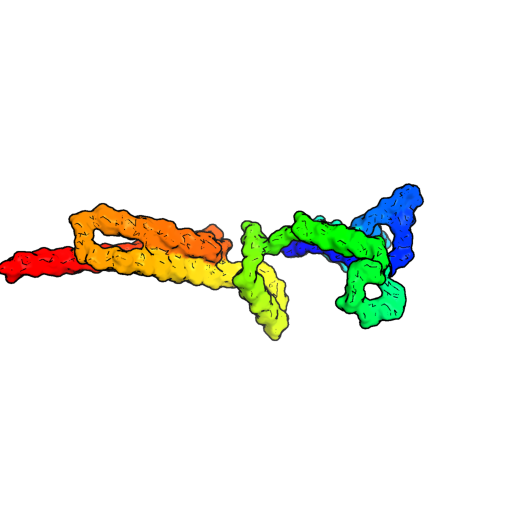 ? -14.347 -6.625 21.318 1.00 98.50 170 LYS A O 1
ATOM 1355 N N . TYR A 1 171 ? -15.152 -4.693 20.513 1.00 98.56 171 TYR A N 1
ATOM 1356 C CA . TYR A 1 171 ? -15.588 -4.178 21.809 1.00 98.56 171 TYR A CA 1
ATOM 1357 C C . TYR A 1 171 ? -16.662 -5.079 22.439 1.00 98.56 171 TYR A C 1
ATOM 1359 O O . TYR A 1 171 ? -16.527 -5.456 23.603 1.00 98.56 171 TYR A O 1
ATOM 1367 N N . ASP A 1 172 ? -17.692 -5.449 21.673 1.00 98.25 172 ASP A N 1
ATOM 1368 C CA . ASP A 1 172 ? -18.796 -6.288 22.148 1.00 98.25 172 ASP A CA 1
ATOM 1369 C C . ASP A 1 172 ? -18.298 -7.695 22.533 1.00 98.25 172 ASP A C 1
ATOM 1371 O O . ASP A 1 172 ? -18.645 -8.199 23.603 1.00 98.25 172 ASP A O 1
ATOM 1375 N N . ASP A 1 173 ? -17.407 -8.292 21.735 1.00 98.19 173 ASP A N 1
ATOM 1376 C CA . ASP A 1 173 ? -16.761 -9.578 22.030 1.00 98.19 173 ASP A CA 1
ATOM 1377 C C . ASP A 1 173 ? -15.952 -9.540 23.336 1.00 98.19 173 ASP A C 1
ATOM 1379 O O . ASP A 1 173 ? -15.968 -10.499 24.114 1.00 98.19 173 ASP A O 1
ATOM 1383 N N . GLU A 1 174 ? -15.231 -8.444 23.601 1.00 97.88 174 GLU A N 1
ATOM 1384 C CA . GLU A 1 174 ? -14.494 -8.275 24.856 1.00 97.88 174 GLU A CA 1
ATOM 1385 C C . GLU A 1 174 ? -15.441 -8.057 26.043 1.00 97.88 174 GLU A C 1
ATOM 1387 O O . GLU A 1 174 ? -15.267 -8.707 27.075 1.00 97.88 174 GLU A O 1
ATOM 1392 N N . MET A 1 175 ? -16.480 -7.228 25.895 1.00 97.25 175 MET A N 1
ATOM 1393 C CA . MET A 1 175 ? -17.476 -6.990 26.948 1.00 97.25 175 MET A CA 1
ATOM 1394 C C . MET A 1 175 ? -18.243 -8.262 27.315 1.00 97.25 175 MET A C 1
ATOM 1396 O O . MET A 1 175 ? -18.505 -8.507 28.495 1.00 97.25 175 MET A O 1
ATOM 1400 N N . CYS A 1 176 ? -18.554 -9.114 26.332 1.00 95.69 176 CYS A N 1
ATOM 1401 C CA . CYS A 1 176 ? -19.265 -10.373 26.552 1.00 95.69 176 CYS A CA 1
ATOM 1402 C C . CYS A 1 176 ? -18.561 -11.306 27.546 1.00 95.69 176 CYS A C 1
ATOM 1404 O O . CYS A 1 176 ? -19.225 -12.067 28.251 1.00 95.69 176 CYS A O 1
ATOM 1406 N N . LYS A 1 177 ? -17.232 -11.213 27.671 1.00 95.75 177 LYS A N 1
ATOM 1407 C CA . LYS A 1 177 ? -16.444 -12.011 28.626 1.00 95.75 177 LYS A CA 1
ATOM 1408 C C . LYS A 1 177 ? -16.719 -11.641 30.084 1.00 95.75 177 LYS A C 1
ATOM 1410 O O . LYS A 1 177 ? -16.486 -12.462 30.969 1.00 95.75 177 LYS A O 1
ATOM 1415 N N . TYR A 1 178 ? -17.230 -10.437 30.332 1.00 95.38 178 TYR A N 1
ATOM 1416 C CA . TYR A 1 178 ? -17.505 -9.917 31.672 1.00 95.38 178 TYR A CA 1
ATOM 1417 C C . TYR A 1 178 ? -18.988 -9.984 32.054 1.00 95.38 178 TYR A C 1
ATOM 1419 O O . TYR A 1 178 ? -19.303 -9.810 33.225 1.00 95.38 178 TYR A O 1
ATOM 1427 N N . ILE A 1 179 ? -19.897 -10.309 31.122 1.00 93.94 179 ILE A N 1
ATOM 1428 C CA . ILE A 1 179 ? -21.349 -10.380 31.397 1.00 93.94 179 ILE A CA 1
ATOM 1429 C C . ILE A 1 179 ? -21.664 -11.334 32.559 1.00 93.94 179 ILE A C 1
ATOM 1431 O O . ILE A 1 179 ? -22.535 -11.050 33.374 1.00 93.94 179 ILE A O 1
ATOM 1435 N N . ALA A 1 180 ? -20.941 -12.452 32.676 1.00 93.88 180 ALA A N 1
ATOM 1436 C CA . ALA A 1 180 ? -21.139 -13.415 33.763 1.00 93.88 180 ALA A CA 1
ATOM 1437 C C . ALA A 1 180 ? -20.775 -12.870 35.159 1.00 93.88 180 ALA A C 1
ATOM 1439 O O . ALA A 1 180 ? -21.118 -13.495 36.158 1.00 93.88 180 ALA A O 1
ATOM 1440 N N . GLN A 1 181 ? -20.072 -11.737 35.228 1.00 94.56 181 GLN A N 1
ATOM 1441 C CA . GLN A 1 181 ? -19.687 -11.059 36.468 1.00 94.56 181 GLN A CA 1
ATOM 1442 C C . GLN A 1 181 ? -20.699 -9.975 36.865 1.00 94.56 181 GLN A C 1
ATOM 1444 O O . GLN A 1 181 ? -20.487 -9.281 37.852 1.00 94.56 181 GLN A O 1
ATOM 1449 N N . PHE A 1 182 ? -21.790 -9.803 36.109 1.00 96.19 182 PHE A N 1
ATOM 1450 C CA . PHE A 1 182 ? -22.834 -8.850 36.470 1.00 96.19 182 PHE A CA 1
ATOM 1451 C C . PHE A 1 182 ? -23.753 -9.442 37.561 1.00 96.19 182 PHE A C 1
ATOM 1453 O O . PHE A 1 182 ? -24.096 -10.626 37.493 1.00 96.19 182 PHE A O 1
ATOM 1460 N N . PRO A 1 183 ? -24.179 -8.636 38.552 1.00 97.12 183 PRO A N 1
ATOM 1461 C CA . PRO A 1 183 ? -23.824 -7.232 38.722 1.00 97.12 183 PRO A CA 1
ATOM 1462 C C . PRO A 1 183 ? -22.421 -7.080 39.331 1.00 97.12 183 PRO A C 1
ATOM 1464 O O . PRO A 1 183 ? -22.063 -7.826 40.241 1.00 97.12 183 PRO A O 1
ATOM 1467 N N . THR A 1 184 ? -21.653 -6.094 38.869 1.00 96.62 184 THR A N 1
ATOM 1468 C CA . THR A 1 184 ? -20.358 -5.749 39.479 1.00 96.62 184 THR A CA 1
ATOM 1469 C C . THR A 1 184 ? -20.536 -5.241 40.912 1.00 96.62 184 THR A C 1
ATOM 1471 O O . THR A 1 184 ? -21.582 -4.679 41.255 1.00 96.62 184 THR A O 1
ATOM 1474 N N . GLU A 1 185 ? -19.511 -5.390 41.759 1.00 94.88 185 GLU A N 1
ATOM 1475 C CA . GLU A 1 185 ? -19.576 -4.927 43.155 1.00 94.88 185 GLU A CA 1
ATOM 1476 C C . GLU A 1 185 ? -19.643 -3.399 43.232 1.00 94.88 185 GLU A C 1
ATOM 1478 O O . GLU A 1 185 ? -20.313 -2.825 44.096 1.00 94.88 185 GLU A O 1
ATOM 1483 N N . THR A 1 186 ? -18.946 -2.727 42.312 1.00 95.31 186 THR A N 1
ATOM 1484 C CA . THR A 1 186 ? -18.886 -1.266 42.243 1.00 95.31 186 THR A CA 1
ATOM 1485 C C . THR A 1 186 ? -19.077 -0.757 40.819 1.00 95.31 186 THR A C 1
ATOM 1487 O O . THR A 1 186 ? -18.839 -1.463 39.835 1.00 95.31 186 THR A O 1
ATOM 1490 N N . GLN A 1 187 ? -19.465 0.516 40.701 1.00 93.94 187 GLN A N 1
ATOM 1491 C CA . GLN A 1 187 ? -19.489 1.205 39.410 1.00 93.94 187 GLN A CA 1
ATOM 1492 C C . GLN A 1 187 ? -18.079 1.340 38.816 1.00 93.94 187 GLN A C 1
ATOM 1494 O O . GLN A 1 187 ? -17.916 1.317 37.600 1.00 93.94 187 GLN A O 1
ATOM 1499 N N . GLU A 1 188 ? -17.059 1.480 39.663 1.00 96.62 188 GLU A N 1
ATOM 1500 C CA . GLU A 1 188 ? -15.663 1.592 39.234 1.00 96.62 188 GLU A CA 1
ATOM 1501 C C . GLU A 1 188 ? -15.178 0.308 38.552 1.00 96.62 188 GLU A C 1
ATOM 1503 O O . GLU A 1 188 ? -14.554 0.371 37.496 1.00 96.62 188 GLU A O 1
ATOM 1508 N N . GLU A 1 189 ? -15.543 -0.857 39.087 1.00 96.44 189 GLU A N 1
ATOM 1509 C CA . GLU A 1 189 ? -15.240 -2.153 38.476 1.00 96.44 189 GLU A CA 1
ATOM 1510 C C . GLU A 1 189 ? -15.843 -2.283 37.067 1.00 96.44 189 GLU A C 1
ATOM 1512 O O . GLU A 1 189 ? -15.135 -2.623 36.118 1.00 96.44 189 GLU A O 1
ATOM 1517 N N . PHE A 1 190 ? -17.116 -1.911 36.894 1.00 97.00 190 PHE A N 1
ATOM 1518 C CA . PHE A 1 190 ? -17.753 -1.878 35.574 1.00 97.00 190 PHE A CA 1
ATOM 1519 C C . PHE A 1 190 ? -17.027 -0.931 34.602 1.00 97.00 190 PHE A C 1
ATOM 1521 O O . PHE A 1 190 ? -16.794 -1.272 33.437 1.00 97.00 190 PHE A O 1
ATOM 1528 N N . LEU A 1 191 ? -16.645 0.263 35.070 1.00 96.81 191 LEU A N 1
ATOM 1529 C CA . LEU A 1 191 ? -15.916 1.235 34.254 1.00 96.81 191 LEU A CA 1
ATOM 1530 C C . LEU A 1 191 ? -14.530 0.718 33.838 1.00 96.81 191 LEU A C 1
ATOM 1532 O O . LEU A 1 191 ? -14.116 0.978 32.706 1.00 96.81 191 LEU A O 1
ATOM 1536 N N . ASN A 1 192 ? -13.857 -0.053 34.695 1.00 96.94 192 ASN A N 1
ATOM 1537 C CA . ASN A 1 192 ? -12.581 -0.689 34.371 1.00 96.94 192 ASN A CA 1
ATOM 1538 C C . ASN A 1 192 ? -12.732 -1.735 33.256 1.00 96.94 192 ASN A C 1
ATOM 1540 O O . ASN A 1 192 ? -11.933 -1.730 32.316 1.00 96.94 192 ASN A O 1
ATOM 1544 N N . PHE A 1 193 ? -13.776 -2.575 33.288 1.00 96.06 193 PHE A N 1
ATOM 1545 C CA . PHE A 1 193 ? -14.057 -3.510 32.186 1.00 96.06 193 PHE A CA 1
ATOM 1546 C C . PHE A 1 193 ? -14.270 -2.773 30.866 1.00 96.06 193 PHE A C 1
ATOM 1548 O O . PHE A 1 193 ? -13.656 -3.124 29.857 1.00 96.06 193 PHE A O 1
ATOM 1555 N N . HIS A 1 194 ? -15.079 -1.712 30.880 1.00 95.75 194 HIS A N 1
ATOM 1556 C CA . HIS A 1 194 ? -15.320 -0.893 29.696 1.00 95.75 194 HIS A CA 1
ATOM 1557 C C . HIS A 1 194 ? -14.021 -0.304 29.126 1.00 95.75 194 HIS A C 1
ATOM 1559 O O . HIS A 1 194 ? -13.761 -0.450 27.932 1.00 95.75 194 HIS A O 1
ATOM 1565 N N . GLN A 1 195 ? -13.183 0.304 29.971 1.00 97.00 195 GLN A N 1
ATOM 1566 C CA . GLN A 1 195 ? -11.920 0.906 29.538 1.00 97.00 195 GLN A CA 1
ATOM 1567 C C . GLN A 1 195 ? -10.966 -0.138 28.937 1.00 97.00 195 GLN A C 1
ATOM 1569 O O . GLN A 1 195 ? -10.318 0.119 27.921 1.00 97.00 195 GLN A O 1
ATOM 1574 N N . MET A 1 196 ? -10.902 -1.338 29.521 1.00 97.12 196 MET A N 1
ATOM 1575 C CA . MET A 1 196 ? -10.112 -2.439 28.967 1.00 97.12 196 MET A CA 1
ATOM 1576 C C . MET A 1 196 ? -10.628 -2.883 27.593 1.00 97.12 196 MET A C 1
ATOM 1578 O O . MET A 1 196 ? -9.826 -3.067 26.676 1.00 97.12 196 MET A O 1
ATOM 1582 N N . CYS A 1 197 ? -11.943 -3.028 27.424 1.00 97.62 197 CYS A N 1
ATOM 1583 C CA . CYS A 1 197 ? -12.545 -3.423 26.146 1.00 97.62 197 CYS A CA 1
ATOM 1584 C C . CYS A 1 197 ? -12.331 -2.352 25.068 1.00 97.62 197 CYS A C 1
ATOM 1586 O O . CYS A 1 197 ? -11.914 -2.665 23.952 1.00 97.62 197 CYS A O 1
ATOM 1588 N N . GLU A 1 198 ? -12.521 -1.079 25.417 1.00 96.81 198 GLU A N 1
ATOM 1589 C CA . GLU A 1 198 ? -12.247 0.059 24.535 1.00 96.81 198 GLU A CA 1
ATOM 1590 C C . GLU A 1 198 ? -10.772 0.088 24.098 1.00 96.81 198 GLU A C 1
ATOM 1592 O O . GLU A 1 198 ? -10.479 0.221 22.907 1.00 96.81 198 GLU A O 1
ATOM 1597 N N . SER A 1 199 ? -9.838 -0.146 25.028 1.00 97.00 199 SER A N 1
ATOM 1598 C CA . SER A 1 199 ? -8.398 -0.183 24.728 1.00 97.00 199 SER A CA 1
ATOM 1599 C C . SER A 1 199 ? -8.002 -1.277 23.727 1.00 97.00 199 SER A C 1
ATOM 1601 O O . SER A 1 199 ? -6.991 -1.140 23.040 1.00 97.00 199 SER A O 1
ATOM 1603 N N . GLN A 1 200 ? -8.802 -2.342 23.610 1.00 97.25 200 GLN A N 1
ATOM 1604 C CA . GLN A 1 200 ? -8.608 -3.400 22.616 1.00 97.25 200 GLN A CA 1
ATOM 1605 C C . GLN A 1 200 ? -9.312 -3.114 21.284 1.00 97.25 200 GLN A C 1
ATOM 1607 O O . GLN A 1 200 ? -8.840 -3.567 20.241 1.00 97.25 200 GLN A O 1
ATOM 1612 N N . ALA A 1 201 ? -10.420 -2.375 21.302 1.00 97.44 201 ALA A N 1
ATOM 1613 C CA . ALA A 1 201 ? -11.185 -2.011 20.112 1.00 97.44 201 ALA A CA 1
ATOM 1614 C C . ALA A 1 201 ? -10.529 -0.875 19.310 1.00 97.44 201 ALA A C 1
ATOM 1616 O O . ALA A 1 201 ? -10.458 -0.946 18.083 1.00 97.44 201 ALA A O 1
ATOM 1617 N N . ILE A 1 202 ? -9.990 0.147 19.987 1.00 96.38 202 ILE A N 1
ATOM 1618 C CA . ILE A 1 202 ? -9.364 1.308 19.332 1.00 96.38 202 ILE A CA 1
ATOM 1619 C C . ILE A 1 202 ? -8.242 0.894 18.359 1.00 96.38 202 ILE A C 1
ATOM 1621 O O . ILE A 1 202 ? -8.257 1.364 17.219 1.00 96.38 202 ILE A O 1
ATOM 1625 N N . PRO A 1 203 ? -7.297 -0.001 18.717 1.00 97.12 203 PRO A N 1
ATOM 1626 C CA . PRO A 1 203 ? -6.268 -0.451 17.782 1.00 97.12 203 PRO A CA 1
ATOM 1627 C C . PRO A 1 203 ? -6.823 -1.128 16.524 1.00 97.12 203 PRO A C 1
ATOM 1629 O O . PRO A 1 203 ? -6.216 -1.003 15.464 1.00 97.12 203 PRO A O 1
ATOM 1632 N N . VAL A 1 204 ? -7.970 -1.817 16.606 1.00 96.56 204 VAL A N 1
ATOM 1633 C CA . VAL A 1 204 ? -8.614 -2.434 15.431 1.00 96.56 204 VAL A CA 1
ATOM 1634 C C . VAL A 1 204 ? -9.041 -1.358 14.438 1.00 96.56 204 VAL A C 1
ATOM 1636 O O . VAL A 1 204 ? -8.707 -1.458 13.258 1.00 96.56 204 VAL A O 1
ATOM 1639 N N . PHE A 1 205 ? -9.684 -0.291 14.923 1.00 96.56 205 PHE A N 1
ATOM 1640 C CA . PHE A 1 205 ? -10.024 0.857 14.087 1.00 96.56 205 PHE A CA 1
ATOM 1641 C C . PHE A 1 205 ? -8.768 1.514 13.508 1.00 96.56 205 PHE A C 1
ATOM 1643 O O . PHE A 1 205 ? -8.671 1.676 12.296 1.00 96.56 205 PHE A O 1
ATOM 1650 N N . MET A 1 206 ? -7.786 1.845 14.352 1.00 92.19 206 MET A N 1
ATOM 1651 C CA . MET A 1 206 ? -6.584 2.589 13.945 1.00 92.19 206 MET A CA 1
ATOM 1652 C C . MET A 1 206 ? -5.719 1.842 12.923 1.00 92.19 206 MET A C 1
ATOM 1654 O O . MET A 1 206 ? -5.077 2.471 12.089 1.00 92.19 206 MET A O 1
ATOM 1658 N N . ASN A 1 207 ? -5.691 0.508 12.977 1.00 89.69 207 ASN A N 1
ATOM 1659 C CA . ASN A 1 207 ? -4.910 -0.303 12.042 1.00 89.69 207 ASN A CA 1
ATOM 1660 C C . ASN A 1 207 ? -5.554 -0.412 10.656 1.00 89.69 207 ASN A C 1
ATOM 1662 O O . ASN A 1 207 ? -4.868 -0.761 9.693 1.00 89.69 207 ASN A O 1
ATOM 1666 N N . ARG A 1 208 ? -6.863 -0.165 10.554 1.00 88.62 208 ARG A N 1
ATOM 1667 C CA . ARG A 1 208 ? -7.616 -0.290 9.304 1.00 88.62 208 ARG A CA 1
ATOM 1668 C C . ARG A 1 208 ? -7.992 1.056 8.700 1.00 88.62 208 ARG A C 1
ATOM 1670 O O . ARG A 1 208 ? -8.005 1.185 7.477 1.00 88.62 208 ARG A O 1
ATOM 1677 N N . SER A 1 209 ? -8.311 2.034 9.539 1.00 89.75 209 SER A N 1
ATOM 1678 C CA . SER A 1 209 ? -8.759 3.340 9.086 1.00 89.75 209 SER A CA 1
ATOM 1679 C C . SER A 1 209 ? -7.625 4.117 8.424 1.00 89.75 209 SER A C 1
ATOM 1681 O O . SER A 1 209 ? -6.452 4.024 8.792 1.00 89.75 209 SER A O 1
ATOM 1683 N N . PHE A 1 210 ? -7.971 4.895 7.404 1.00 87.75 210 PHE A N 1
ATOM 1684 C CA . PHE A 1 210 ? -7.045 5.810 6.757 1.00 87.75 210 PHE A CA 1
ATOM 1685 C C . PHE A 1 210 ? -7.791 6.985 6.116 1.00 87.75 210 PHE A C 1
ATOM 1687 O O . PHE A 1 210 ? -8.957 6.884 5.739 1.00 87.75 210 PHE A O 1
ATOM 1694 N N . LYS A 1 211 ? -7.096 8.122 5.963 1.00 85.50 211 LYS A N 1
ATOM 1695 C CA . LYS A 1 211 ? -7.639 9.358 5.357 1.00 85.50 211 LYS A CA 1
ATOM 1696 C C . LYS A 1 211 ? -8.973 9.818 5.987 1.00 85.50 211 LYS A C 1
ATOM 1698 O O . LYS A 1 211 ? -9.807 10.416 5.317 1.00 85.50 211 LYS A O 1
ATOM 1703 N N . ASP A 1 212 ? -9.161 9.592 7.287 1.00 88.31 212 ASP A N 1
ATOM 1704 C CA . ASP A 1 212 ? -10.258 10.190 8.065 1.00 88.31 212 ASP A CA 1
ATOM 1705 C C . ASP A 1 212 ? -9.881 11.612 8.528 1.00 88.31 212 ASP A C 1
ATOM 1707 O O . ASP A 1 212 ? -9.778 11.909 9.715 1.00 88.31 212 ASP A O 1
ATOM 1711 N N . GLU A 1 213 ? -9.582 12.500 7.576 1.00 85.81 213 GLU A N 1
ATOM 1712 C CA . GLU A 1 213 ? -8.981 13.819 7.853 1.00 85.81 213 GLU A CA 1
ATOM 1713 C C . GLU A 1 213 ? -9.885 14.732 8.696 1.00 85.81 213 GLU A C 1
ATOM 1715 O O . GLU A 1 213 ? -9.398 15.585 9.436 1.00 85.81 213 GLU A O 1
ATOM 1720 N N . LYS A 1 214 ? -11.203 14.537 8.598 1.00 90.69 214 LYS A N 1
ATOM 1721 C CA . LYS A 1 214 ? -12.213 15.267 9.374 1.00 90.69 214 LYS A CA 1
ATOM 1722 C C . LYS A 1 214 ? -12.621 14.550 10.662 1.00 90.69 214 LYS A C 1
ATOM 1724 O O . LYS A 1 214 ? -13.473 15.071 11.376 1.00 90.69 214 LYS A O 1
ATOM 1729 N N . GLN A 1 215 ? -12.026 13.390 10.953 1.00 92.38 215 GLN A N 1
ATOM 1730 C CA . GLN A 1 215 ? -12.353 12.549 12.108 1.00 92.38 215 GLN A CA 1
ATOM 1731 C C . GLN A 1 215 ? -13.846 12.182 12.174 1.00 92.38 215 GLN A C 1
ATOM 1733 O O . GLN A 1 215 ? -14.422 12.051 13.254 1.00 92.38 215 GLN A O 1
ATOM 1738 N N . GLU A 1 216 ? -14.494 12.034 11.016 1.00 96.50 216 GLU A N 1
ATOM 1739 C CA . GLU A 1 216 ? -15.924 11.722 10.934 1.00 96.50 216 GLU A CA 1
ATOM 1740 C C . GLU A 1 216 ? -16.178 10.287 11.411 1.00 96.50 216 GLU A C 1
ATOM 1742 O O . GLU A 1 216 ? -17.099 10.036 12.192 1.00 96.50 216 GLU A O 1
ATOM 1747 N N . TYR A 1 217 ? -15.322 9.347 11.002 1.00 97.62 217 TYR A N 1
ATOM 1748 C CA . TYR A 1 217 ? -15.444 7.940 11.381 1.00 97.62 217 TYR A CA 1
ATOM 1749 C C . TYR A 1 217 ? -14.930 7.684 12.794 1.00 97.62 217 TYR A C 1
ATOM 1751 O O . TYR A 1 217 ? -15.552 6.929 13.540 1.00 97.62 217 TYR A O 1
ATOM 1759 N N . GLN A 1 218 ? -13.851 8.355 13.197 1.00 96.12 218 GLN A N 1
ATOM 1760 C CA . GLN A 1 218 ? -13.391 8.331 14.583 1.00 96.12 218 GLN A CA 1
ATOM 1761 C C . GLN A 1 218 ? -14.459 8.896 15.534 1.00 96.12 218 GLN A C 1
ATOM 1763 O O . GLN A 1 218 ? -14.746 8.291 16.567 1.00 96.12 218 GLN A O 1
ATOM 1768 N N . GLY A 1 219 ? -15.092 10.018 15.178 1.00 97.38 219 GLY A N 1
ATOM 1769 C CA . GLY A 1 219 ? -16.203 10.585 15.943 1.00 97.38 219 GLY A CA 1
ATOM 1770 C C . GLY A 1 219 ? -17.393 9.629 16.027 1.00 97.38 219 GLY A C 1
ATOM 1771 O O . GLY A 1 219 ? -17.944 9.426 17.110 1.00 97.38 219 GLY A O 1
ATOM 1772 N N . LYS A 1 220 ? -17.741 8.977 14.910 1.00 98.00 220 LYS A N 1
ATOM 1773 C CA . LYS A 1 220 ? -18.781 7.941 14.875 1.00 98.00 220 LYS A CA 1
ATOM 1774 C C . LYS A 1 220 ? -18.465 6.776 15.820 1.00 98.00 220 LYS A C 1
ATOM 1776 O O . LYS A 1 220 ? -19.331 6.388 16.598 1.00 98.00 220 LYS A O 1
ATOM 1781 N N . LEU A 1 221 ? -17.231 6.266 15.802 1.00 98.38 221 LEU A N 1
ATOM 1782 C CA . LEU A 1 221 ? -16.793 5.196 16.703 1.00 98.38 221 LEU A CA 1
ATOM 1783 C C . LEU A 1 221 ? -16.965 5.586 18.177 1.00 98.38 221 LEU A C 1
ATOM 1785 O O . LEU A 1 221 ? -17.499 4.800 18.952 1.00 98.38 221 LEU A O 1
ATOM 1789 N N . ILE A 1 222 ? -16.555 6.800 18.558 1.00 97.56 222 ILE A N 1
ATOM 1790 C CA . ILE A 1 222 ? -16.670 7.293 19.941 1.00 97.56 222 ILE A CA 1
ATOM 1791 C C . ILE A 1 222 ? -18.136 7.338 20.391 1.00 97.56 222 ILE A C 1
ATOM 1793 O O . ILE A 1 222 ? -18.454 6.897 21.496 1.00 97.56 222 ILE A O 1
ATOM 1797 N N . ILE A 1 223 ? -19.031 7.851 19.541 1.00 98.19 223 ILE A N 1
ATOM 1798 C CA . ILE A 1 223 ? -20.468 7.922 19.843 1.00 98.19 223 ILE A CA 1
ATOM 1799 C C . ILE A 1 223 ? -21.036 6.512 20.042 1.00 98.19 223 ILE A C 1
ATOM 1801 O O . ILE A 1 223 ? -21.675 6.244 21.058 1.00 98.19 223 ILE A O 1
ATOM 1805 N N . GLU A 1 224 ? -20.753 5.590 19.123 1.00 98.31 224 GLU A N 1
ATOM 1806 C CA . GLU A 1 224 ? -21.285 4.227 19.191 1.00 98.31 224 GLU A CA 1
ATOM 1807 C C . GLU A 1 224 ? -20.705 3.399 20.352 1.00 98.31 224 GLU A C 1
ATOM 1809 O O . GLU A 1 224 ? -21.410 2.567 20.932 1.00 98.31 224 GLU A O 1
ATOM 1814 N N . LEU A 1 225 ? -19.445 3.627 20.738 1.00 98.06 225 LEU A N 1
ATOM 1815 C CA . LEU A 1 225 ? -18.854 3.031 21.941 1.00 98.06 225 LEU A CA 1
ATOM 1816 C C . LEU A 1 225 ? -19.521 3.560 23.216 1.00 98.06 225 LEU A C 1
ATOM 1818 O O . LEU A 1 225 ? -19.797 2.784 24.134 1.00 98.06 225 LEU A O 1
ATOM 1822 N N . ALA A 1 226 ? -19.829 4.859 23.271 1.00 97.56 226 ALA A N 1
ATOM 1823 C CA . ALA A 1 226 ? -20.542 5.455 24.397 1.00 97.56 226 ALA A CA 1
ATOM 1824 C C . ALA A 1 226 ? -21.974 4.903 24.527 1.00 97.56 226 ALA A C 1
ATOM 1826 O O . ALA A 1 226 ? -22.423 4.607 25.638 1.00 97.56 226 ALA A O 1
ATOM 1827 N N . GLU A 1 227 ? -22.673 4.698 23.409 1.00 98.06 227 GLU A N 1
ATOM 1828 C CA . GLU A 1 227 ? -23.993 4.055 23.390 1.00 98.06 227 GLU A CA 1
ATOM 1829 C C . GLU A 1 227 ? -23.925 2.601 23.879 1.00 98.06 227 GLU A C 1
ATOM 1831 O O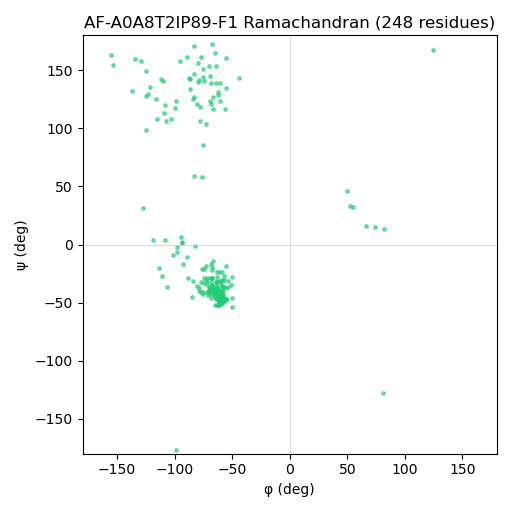 . GLU A 1 227 ? -24.709 2.194 24.742 1.00 98.06 227 GLU A O 1
ATOM 1836 N N . ARG A 1 228 ? -22.946 1.819 23.405 1.00 97.69 228 ARG A N 1
ATOM 1837 C CA . ARG A 1 228 ? -22.726 0.445 23.884 1.00 97.69 228 ARG A CA 1
ATOM 1838 C C . ARG A 1 228 ? -22.411 0.398 25.374 1.00 97.69 228 ARG A C 1
ATOM 1840 O O . ARG A 1 228 ? -22.991 -0.417 26.090 1.00 97.69 228 ARG A O 1
ATOM 1847 N N . LYS A 1 229 ? -21.556 1.295 25.871 1.00 97.62 229 LYS A N 1
ATOM 1848 C CA . LYS A 1 229 ? -21.280 1.441 27.308 1.00 97.62 229 LYS A CA 1
ATOM 1849 C C . LYS A 1 229 ? -22.560 1.668 28.107 1.00 97.62 229 LYS A C 1
ATOM 1851 O O . LYS A 1 229 ? -22.763 1.005 29.121 1.00 97.62 229 LYS A O 1
ATOM 1856 N N . ALA A 1 230 ? -23.420 2.584 27.659 1.00 97.88 230 ALA A N 1
ATOM 1857 C CA . ALA A 1 230 ? -24.684 2.873 28.332 1.00 97.88 230 ALA A CA 1
ATOM 1858 C C . ALA A 1 230 ? -25.598 1.637 28.375 1.00 97.88 230 ALA A C 1
ATOM 1860 O O . ALA A 1 230 ? -26.178 1.336 29.419 1.00 97.88 230 ALA A O 1
ATOM 1861 N N . ASN A 1 231 ? -25.662 0.874 27.280 1.00 97.75 231 ASN A N 1
ATOM 1862 C CA . ASN A 1 231 ? -26.431 -0.369 27.220 1.00 97.75 231 ASN A CA 1
ATOM 1863 C C . ASN A 1 231 ? -25.909 -1.425 28.205 1.00 97.75 231 ASN A C 1
ATOM 1865 O O . ASN A 1 231 ? -26.701 -2.010 28.944 1.00 97.75 231 ASN A O 1
ATOM 1869 N N . TYR A 1 232 ? -24.592 -1.639 28.270 1.00 97.94 232 TYR A N 1
ATOM 1870 C CA . TYR A 1 232 ? -24.001 -2.572 29.233 1.00 97.94 232 TYR A CA 1
ATOM 1871 C C . TYR A 1 232 ? -24.146 -2.096 30.688 1.00 97.94 232 TYR A C 1
ATOM 1873 O O . TYR A 1 232 ? -24.397 -2.921 31.562 1.00 97.94 232 TYR A O 1
ATOM 1881 N N . SER A 1 233 ? -24.069 -0.785 30.955 1.00 97.31 233 SER A N 1
ATOM 1882 C CA . SER A 1 233 ? -24.315 -0.222 32.297 1.00 97.31 233 SER A CA 1
ATOM 1883 C C . SER A 1 233 ? -25.737 -0.522 32.750 1.00 97.31 233 SER A C 1
ATOM 1885 O O . SER A 1 233 ? -25.955 -0.985 33.865 1.00 97.31 233 SER A O 1
ATOM 1887 N N . LYS A 1 234 ? -26.708 -0.341 31.850 1.00 97.50 234 LYS A N 1
ATOM 1888 C CA . LYS A 1 234 ? -28.105 -0.660 32.128 1.00 97.50 234 LYS A CA 1
ATOM 1889 C C . LYS A 1 234 ? -28.310 -2.148 32.422 1.00 97.50 234 LYS A C 1
ATOM 1891 O O . LYS A 1 234 ? -29.022 -2.478 33.360 1.00 97.50 234 LYS A O 1
ATOM 1896 N N . GLN A 1 235 ? -27.669 -3.042 31.665 1.00 96.81 235 GLN A N 1
ATOM 1897 C CA . GLN A 1 235 ? -27.725 -4.484 31.948 1.00 96.81 235 GLN A CA 1
ATOM 1898 C C . GLN A 1 235 ? -27.150 -4.818 33.332 1.00 96.81 235 GLN A C 1
ATOM 1900 O O . GLN A 1 235 ? -27.745 -5.604 34.066 1.00 96.81 235 GLN A O 1
ATOM 1905 N N . ASN A 1 236 ? -26.028 -4.195 33.705 1.00 97.38 236 ASN A N 1
ATOM 1906 C CA . ASN A 1 236 ? -25.420 -4.343 35.027 1.00 97.38 236 ASN A CA 1
ATOM 1907 C C . ASN A 1 236 ? -26.364 -3.864 36.150 1.00 97.38 236 ASN A C 1
ATOM 1909 O O . ASN A 1 236 ? -26.553 -4.552 37.154 1.00 97.38 236 ASN A O 1
ATOM 1913 N N . GLU A 1 237 ? -27.010 -2.709 35.962 1.00 96.81 237 GLU A N 1
ATOM 1914 C CA . GLU A 1 237 ? -27.995 -2.147 36.897 1.00 96.81 237 GLU A CA 1
ATOM 1915 C C . GLU A 1 237 ? -29.250 -3.024 37.028 1.00 96.81 237 GLU A C 1
ATOM 1917 O O . GLU A 1 237 ? -29.701 -3.298 38.143 1.00 96.81 237 GLU A O 1
ATOM 1922 N N . ASP A 1 238 ? -29.803 -3.499 35.909 1.00 97.19 238 ASP A N 1
ATOM 1923 C CA . ASP A 1 238 ? -30.984 -4.368 35.886 1.00 97.19 238 ASP A CA 1
ATOM 1924 C C . ASP A 1 238 ? -30.720 -5.681 36.645 1.00 97.19 238 ASP A C 1
ATOM 1926 O O . ASP A 1 238 ? -31.566 -6.144 37.421 1.00 97.19 238 ASP A O 1
ATOM 1930 N N . GLU A 1 239 ? -29.523 -6.249 36.484 1.00 96.69 239 GLU A N 1
ATOM 1931 C CA . GLU A 1 239 ? -29.091 -7.453 37.192 1.00 96.69 239 GLU A CA 1
ATOM 1932 C C . GLU A 1 239 ? -28.875 -7.190 38.697 1.00 96.69 239 GLU A C 1
ATOM 1934 O O . GLU A 1 239 ? -29.304 -7.985 39.537 1.00 96.69 239 GLU A O 1
ATOM 1939 N N . SER A 1 240 ? -28.341 -6.020 39.069 1.00 96.50 240 SER A N 1
ATOM 1940 C CA . SER A 1 240 ? -28.234 -5.580 40.471 1.00 96.50 240 SER A CA 1
ATOM 1941 C C . SER A 1 240 ? -29.606 -5.475 41.140 1.00 96.50 240 SER A C 1
ATOM 1943 O O . SER A 1 240 ? -29.849 -6.036 42.216 1.00 96.50 240 SER A O 1
ATOM 1945 N N . ILE A 1 241 ? -30.565 -4.842 40.457 1.00 96.06 241 ILE A N 1
ATOM 1946 C CA . ILE A 1 241 ? -31.954 -4.740 40.914 1.00 96.06 241 ILE A CA 1
ATOM 1947 C C . ILE A 1 241 ? -32.579 -6.133 41.070 1.00 96.06 241 ILE A C 1
ATOM 1949 O O . ILE A 1 241 ? -33.327 -6.365 42.030 1.00 96.06 241 ILE A O 1
ATOM 1953 N N . ARG A 1 242 ? -32.301 -7.061 40.144 1.00 95.62 242 ARG A N 1
ATOM 1954 C CA . ARG A 1 242 ? -32.791 -8.446 40.195 1.00 95.62 242 ARG A CA 1
ATOM 1955 C C . ARG A 1 242 ? -32.284 -9.170 41.442 1.00 95.62 242 ARG A C 1
ATOM 1957 O O . ARG A 1 242 ? -33.105 -9.705 42.192 1.00 95.62 242 ARG A O 1
ATOM 1964 N N . CYS A 1 243 ? -30.978 -9.122 41.701 1.00 93.38 243 CYS A N 1
ATOM 1965 C CA . CYS A 1 243 ? -30.347 -9.726 42.877 1.00 93.38 243 CYS A CA 1
ATOM 1966 C C . CYS A 1 243 ? -30.905 -9.153 44.191 1.00 93.38 243 CYS A C 1
ATOM 1968 O O . CYS A 1 243 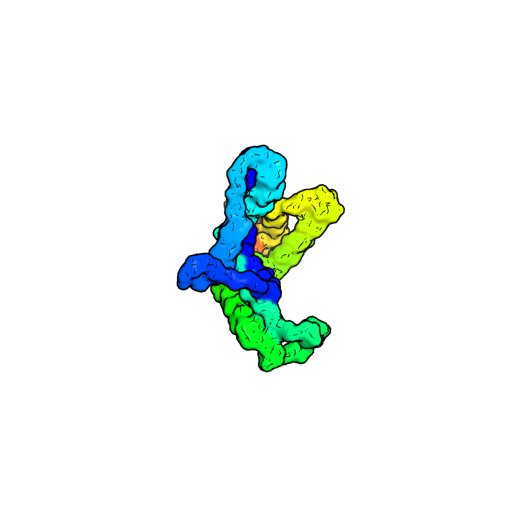? -31.335 -9.911 45.063 1.00 93.38 243 CYS A O 1
ATOM 1970 N N . CYS A 1 244 ? -31.017 -7.825 44.310 1.00 94.06 244 CYS A N 1
ATOM 1971 C CA . CYS A 1 244 ? -31.583 -7.172 45.497 1.00 94.06 244 CYS A CA 1
ATOM 1972 C C . CYS A 1 244 ? -33.044 -7.573 45.765 1.00 94.06 244 CYS A C 1
ATOM 1974 O O . CYS A 1 244 ? -33.437 -7.791 46.914 1.00 94.06 244 CYS A O 1
ATOM 1976 N N . LYS A 1 245 ? -33.870 -7.693 44.716 1.00 95.06 245 LYS A N 1
ATOM 1977 C CA . LYS A 1 245 ? -35.265 -8.148 44.853 1.00 95.06 245 LYS A CA 1
ATOM 1978 C C . LYS A 1 245 ? -35.351 -9.601 45.314 1.00 95.06 245 LYS A C 1
ATOM 1980 O O . LYS A 1 245 ? -36.233 -9.904 46.1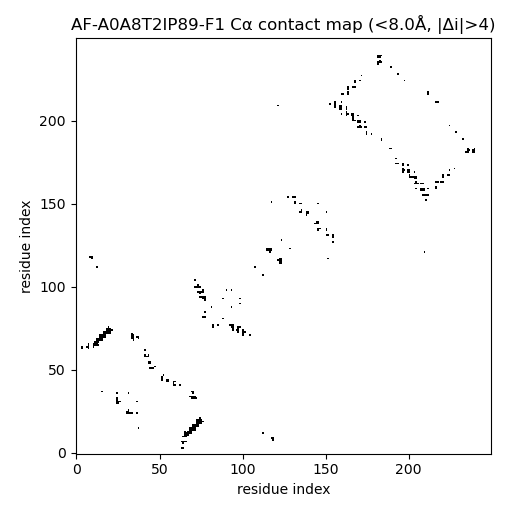13 1.00 95.06 245 LYS A O 1
ATOM 1985 N N . ALA A 1 246 ? -34.468 -10.474 44.827 1.00 93.69 246 ALA A N 1
ATOM 1986 C CA . ALA A 1 246 ? -34.429 -11.875 45.238 1.00 93.69 246 ALA A CA 1
ATOM 1987 C C . ALA A 1 246 ? -34.100 -12.010 46.732 1.00 93.69 246 ALA A C 1
ATOM 1989 O O . ALA A 1 246 ? -34.833 -12.694 47.437 1.00 93.69 246 ALA A O 1
ATOM 1990 N N . ILE A 1 247 ? -33.092 -11.276 47.219 1.00 91.81 247 ILE A N 1
ATOM 1991 C CA . ILE A 1 247 ? -32.700 -11.252 48.642 1.00 9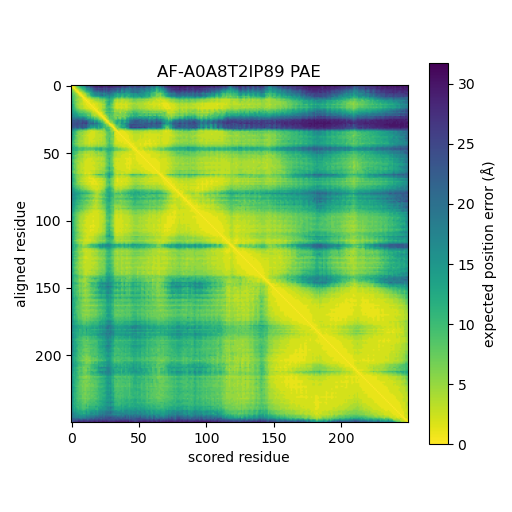1.81 247 ILE A CA 1
ATOM 1992 C C . ILE A 1 247 ? -33.816 -10.688 49.530 1.00 91.81 247 ILE A C 1
ATOM 1994 O O . ILE A 1 247 ? -34.044 -11.156 50.638 1.00 91.81 247 ILE A O 1
ATOM 1998 N N . ARG A 1 248 ? -34.539 -9.664 49.065 1.00 83.50 248 ARG A N 1
ATOM 1999 C CA . ARG A 1 248 ? -35.651 -9.088 49.837 1.00 83.50 248 ARG A CA 1
ATOM 2000 C C . ARG A 1 248 ? -36.851 -10.036 49.951 1.00 83.50 248 ARG A C 1
ATOM 2002 O O . ARG A 1 248 ? -37.634 -9.909 50.886 1.00 83.50 248 ARG A O 1
ATOM 2009 N N . ASN A 1 249 ? -37.039 -10.910 48.964 1.00 81.25 249 ASN A N 1
ATOM 2010 C CA . ASN A 1 249 ? -38.178 -11.823 48.883 1.00 81.25 249 ASN A CA 1
ATOM 2011 C C . ASN A 1 249 ? -37.858 -13.240 49.410 1.00 81.25 249 ASN A C 1
ATOM 2013 O O . ASN A 1 249 ? -38.750 -14.090 49.380 1.00 81.25 249 ASN A O 1
ATOM 2017 N N . SER A 1 250 ? -36.615 -13.496 49.834 1.00 65.12 250 SER A N 1
ATOM 2018 C CA . SER A 1 250 ? -36.153 -14.728 50.493 1.00 65.12 250 SER A CA 1
ATOM 2019 C C . SER A 1 250 ? -36.233 -14.617 52.008 1.00 65.12 250 SER A C 1
ATOM 2021 O O . SER A 1 250 ? -36.646 -15.610 52.640 1.00 65.12 250 SER A O 1
#

Solvent-accessible surface area (backbone atoms only — not comparable to full-atom values): 14214 Å² total; per-residue (Å²): 129,78,65,71,68,61,47,35,80,69,46,58,73,43,73,48,77,41,71,61,51,81,71,77,55,71,66,85,93,48,83,56,56,42,45,56,57,52,55,61,72,46,61,72,68,88,72,86,50,67,74,39,47,69,62,28,50,64,33,51,49,52,66,58,36,30,82,42,79,44,38,46,61,27,49,58,50,47,58,82,79,47,59,80,48,51,91,75,55,52,77,89,72,34,35,68,67,23,54,50,41,52,49,52,50,52,53,46,47,74,75,64,61,71,82,56,57,51,84,96,70,44,70,60,44,75,70,55,49,52,53,51,50,51,52,39,48,52,24,53,76,71,74,43,80,68,50,69,69,60,48,53,51,55,47,28,55,54,39,28,55,49,14,39,52,53,15,50,51,47,25,51,60,48,48,58,74,49,57,86,55,53,42,55,97,42,73,66,58,51,50,51,53,51,53,55,22,48,66,61,13,52,56,51,23,65,75,52,40,48,88,58,85,82,39,61,52,60,50,49,40,54,53,53,51,52,53,50,50,53,54,53,50,50,52,30,50,54,41,42,53,49,54,56,51,51,64,75,74,107

Foldseek 3Di:
DPCLQVLLVADFADEAEAEQDPDQCDDDPDRDAQQVVVVVQLDADDDDDPVSCVSNVVSCSCPRNHPHYHYAYAHHFAPPVCVVVVVVDDSVRTDVVRSVSVVVVVVCCVVPGDQRAAPPGHGQDPVLVVQLVVQCVVCVVVVHHRDRVVSVVVQLVVQLVVLLVQLVVQLVVQLVVCLVVALPPDPVVLVVSLVVSNVRSVVSSVVRHDPCVVCPSVVVSVVVSVVVSVVVVVSSVVRVVVVVVVVVVD